Protein AF-A0A957YD66-F1 (afdb_monomer_lite)

Sequence (199 aa):
TGDDDGDGLTNLSDCLLGTLPGNADTDNDGALDGQEVAGVALADRSGDLVTWYSDPLNADSNNDGIPDGKEWNLDSNGDGLPDDTDGDGVPDLWDDDNDGDGVRDNLDLSPYASTKTVATFSDNSPFQLTMNDLAEFKLVKVEFQFRPTNPDHLWYTQNVLDWPDNDRQGQIQDADGATFYDVDNTLAMSPNDNGDVRL

Secondary structure (DSSP, 8-state):
---SS-SSS-HHHHHHHT--TT-SSSS-SSS-HHHHHH-EEEE-TTS-EEEE---TT-S-SS-SSS-HHHHHT--SSSSSS---SS-SSS-GGG-SSTTSSSS-GGG-SSTT---TTS---BTTB-------SPPTT-----------SSGGGGGTTTSEEPPPTT--SSSS--SS---HHHH-TTSS--GGGS-SEE-

pLDDT: mean 86.23, std 12.96, range [51.59, 98.38]

Structure (mmCIF, N/CA/C/O backbone):
data_AF-A0A957YD66-F1
#
_entry.id   AF-A0A957YD66-F1
#
loop_
_atom_site.group_PDB
_atom_site.id
_atom_site.type_symbol
_atom_site.label_atom_id
_atom_site.label_alt_id
_atom_site.label_comp_id
_atom_site.label_asym_id
_atom_site.label_entity_id
_atom_site.label_seq_id
_atom_site.pdbx_PDB_ins_code
_atom_site.Cartn_x
_atom_site.Cartn_y
_atom_site.Cartn_z
_atom_site.occupancy
_atom_site.B_iso_or_equiv
_atom_site.auth_seq_id
_atom_site.auth_comp_id
_atom_site.auth_asym_id
_atom_site.auth_atom_id
_atom_site.pdbx_PDB_model_num
ATOM 1 N N . THR A 1 1 ? 14.519 3.513 -28.883 1.00 65.38 1 THR A N 1
ATOM 2 C CA . THR A 1 1 ? 15.406 2.876 -27.890 1.00 65.38 1 THR A CA 1
ATOM 3 C C . THR A 1 1 ? 15.932 3.898 -26.893 1.00 65.38 1 THR A C 1
ATOM 5 O O . THR A 1 1 ? 16.956 3.624 -26.284 1.00 65.38 1 THR A O 1
ATOM 8 N N . GLY A 1 2 ? 15.315 5.084 -26.796 1.00 92.81 2 GLY A N 1
ATOM 9 C CA . GLY A 1 2 ? 15.584 6.007 -25.698 1.00 92.81 2 GLY A CA 1
ATOM 10 C C . GLY A 1 2 ? 14.790 5.586 -24.468 1.00 92.81 2 GLY A C 1
ATOM 11 O O . GLY A 1 2 ? 14.080 4.581 -24.535 1.00 92.81 2 GLY A O 1
ATOM 12 N N . ASP A 1 3 ? 14.974 6.364 -23.422 1.00 96.56 3 ASP A N 1
ATOM 13 C CA . ASP A 1 3 ? 14.257 6.393 -22.152 1.00 96.56 3 ASP A CA 1
ATOM 14 C C . ASP A 1 3 ? 13.991 7.898 -21.970 1.00 96.56 3 ASP A C 1
ATOM 16 O O . ASP A 1 3 ? 14.925 8.660 -21.689 1.00 96.56 3 ASP A O 1
ATOM 20 N N . ASP A 1 4 ? 12.833 8.366 -22.451 1.00 96.81 4 ASP A N 1
ATOM 21 C CA . ASP A 1 4 ? 12.581 9.800 -22.662 1.00 96.81 4 ASP A CA 1
ATOM 22 C C . ASP A 1 4 ? 12.203 10.519 -21.352 1.00 96.81 4 ASP A C 1
ATOM 24 O O . ASP A 1 4 ? 12.409 11.735 -21.260 1.00 96.81 4 ASP A O 1
ATOM 28 N N . ASP A 1 5 ? 11.701 9.799 -20.348 1.00 96.69 5 ASP A N 1
ATOM 29 C CA . ASP A 1 5 ? 11.314 10.302 -19.024 1.00 96.69 5 ASP A CA 1
ATOM 30 C C . ASP A 1 5 ? 12.251 9.868 -17.884 1.00 96.69 5 ASP A C 1
ATOM 32 O O . ASP A 1 5 ? 12.283 10.543 -16.851 1.00 96.69 5 ASP A O 1
ATOM 36 N N . GLY A 1 6 ? 13.124 8.884 -18.105 1.00 96.94 6 GLY A N 1
ATOM 37 C CA . GLY A 1 6 ? 14.224 8.540 -17.207 1.00 96.94 6 GLY A CA 1
ATOM 38 C C . GLY A 1 6 ? 13.825 7.633 -16.048 1.00 96.94 6 GLY A C 1
ATOM 39 O O . GLY A 1 6 ? 14.481 7.687 -15.003 1.00 96.94 6 GLY A O 1
ATOM 40 N N . ASP A 1 7 ? 12.763 6.850 -16.207 1.00 96.06 7 ASP A N 1
ATOM 41 C CA . ASP A 1 7 ? 12.207 5.958 -15.185 1.00 96.06 7 ASP A CA 1
ATOM 42 C C . ASP A 1 7 ? 12.893 4.572 -15.150 1.00 96.06 7 ASP A C 1
ATOM 44 O O . ASP A 1 7 ? 12.731 3.799 -14.205 1.00 96.06 7 ASP A O 1
ATOM 48 N N . GLY A 1 8 ? 13.732 4.282 -16.153 1.00 95.88 8 GLY A N 1
ATOM 49 C CA . GLY A 1 8 ? 14.464 3.026 -16.304 1.00 95.88 8 GLY A CA 1
ATOM 50 C C . GLY A 1 8 ? 13.859 2.049 -17.316 1.00 95.88 8 GLY A C 1
ATOM 51 O O . GLY A 1 8 ? 14.499 1.035 -17.634 1.00 95.88 8 GLY A O 1
ATOM 52 N N . LEU A 1 9 ? 12.685 2.346 -17.871 1.00 97.00 9 LEU A N 1
ATOM 53 C CA . LEU A 1 9 ? 12.129 1.668 -19.031 1.00 97.00 9 LEU A CA 1
ATOM 54 C C . LEU A 1 9 ? 12.638 2.317 -20.320 1.00 97.00 9 LEU A C 1
ATOM 56 O O . LEU A 1 9 ? 13.254 3.373 -20.358 1.00 97.00 9 LEU A O 1
ATOM 60 N N . THR A 1 10 ? 12.502 1.595 -21.430 1.00 97.81 10 THR A N 1
ATOM 61 C CA . THR A 1 10 ? 12.786 2.191 -22.740 1.00 97.81 10 THR A CA 1
ATOM 62 C C . THR A 1 10 ? 11.470 2.582 -23.374 1.00 97.81 10 THR A C 1
ATOM 64 O O . THR A 1 10 ? 10.529 1.809 -23.261 1.00 97.81 10 THR A O 1
ATOM 67 N N . ASN A 1 11 ? 11.452 3.595 -24.244 1.00 97.00 11 ASN A N 1
ATOM 68 C CA . ASN A 1 11 ? 10.233 4.007 -24.959 1.00 97.00 11 ASN A CA 1
ATOM 69 C C . ASN A 1 11 ? 9.532 2.850 -25.709 1.00 97.00 11 ASN A C 1
ATOM 71 O O . ASN A 1 11 ? 8.365 2.947 -26.086 1.00 97.00 11 ASN A O 1
ATOM 75 N N . LEU A 1 12 ? 10.274 1.782 -26.049 1.00 96.62 12 LEU A N 1
ATOM 76 C CA . LEU A 1 12 ? 9.702 0.565 -26.631 1.00 96.62 12 LEU A CA 1
ATOM 77 C C . LEU A 1 12 ? 9.049 -0.332 -25.569 1.00 96.62 12 LEU A C 1
ATOM 79 O O . LEU A 1 12 ? 8.007 -0.910 -25.862 1.00 96.62 12 LEU A O 1
ATOM 83 N N . SER A 1 13 ? 9.680 -0.475 -24.402 1.00 97.19 13 SER A N 1
ATOM 84 C CA . SER A 1 13 ? 9.112 -1.147 -23.232 1.00 97.19 13 SER A CA 1
ATOM 85 C C . SER A 1 13 ? 7.819 -0.462 -22.811 1.00 97.19 13 SER A C 1
ATOM 87 O O . SER A 1 13 ? 6.816 -1.158 -22.713 1.00 97.19 13 SER A O 1
ATOM 89 N N . ASP A 1 14 ? 7.802 0.870 -22.718 1.00 97.62 14 ASP A N 1
ATOM 90 C CA . ASP A 1 14 ? 6.600 1.598 -22.294 1.00 97.62 14 ASP A CA 1
ATOM 91 C C . ASP A 1 14 ? 5.441 1.360 -23.248 1.00 97.62 14 ASP A C 1
ATOM 93 O O . ASP A 1 14 ? 4.368 0.891 -22.883 1.00 97.62 14 ASP A O 1
ATOM 97 N N . CYS A 1 15 ? 5.708 1.528 -24.546 1.00 95.94 15 CYS A N 1
ATOM 98 C CA . CYS A 1 15 ? 4.719 1.257 -25.581 1.00 95.94 15 CYS A CA 1
ATOM 99 C C . CYS A 1 15 ? 4.228 -0.206 -25.581 1.00 95.94 15 CYS A C 1
ATOM 101 O O . CYS A 1 15 ? 3.125 -0.470 -26.066 1.00 95.94 15 CYS A O 1
ATOM 103 N N . LEU A 1 16 ? 5.046 -1.164 -25.127 1.00 97.12 16 LEU A N 1
ATOM 104 C CA . LEU A 1 16 ? 4.675 -2.579 -25.055 1.00 97.12 16 LEU A CA 1
ATOM 105 C C . LEU A 1 16 ? 3.842 -2.893 -23.808 1.00 97.12 16 LEU A C 1
ATOM 107 O O . LEU A 1 16 ? 2.935 -3.720 -23.898 1.00 97.12 16 LEU A O 1
ATOM 111 N N . LEU A 1 17 ? 4.160 -2.258 -22.681 1.00 96.25 17 LEU A N 1
ATOM 112 C CA . LEU A 1 17 ? 3.475 -2.425 -21.401 1.00 96.25 17 LEU A CA 1
ATOM 113 C C . LEU A 1 17 ? 2.186 -1.598 -21.325 1.00 96.25 17 LEU A C 1
ATOM 115 O O . LEU A 1 17 ? 1.269 -1.965 -20.603 1.00 96.25 17 LEU A O 1
ATOM 119 N N . GLY A 1 18 ? 2.068 -0.558 -22.151 1.00 96.94 18 GLY A N 1
ATOM 120 C CA . GLY A 1 18 ? 0.920 0.345 -22.176 1.00 96.94 18 GLY A CA 1
ATOM 121 C C . GLY A 1 18 ? 1.134 1.623 -21.368 1.00 96.94 18 GLY A C 1
ATOM 122 O O . GLY A 1 18 ? 0.262 2.492 -21.411 1.00 96.94 18 GLY A O 1
ATOM 123 N N . THR A 1 19 ? 2.287 1.751 -20.709 1.00 97.62 19 THR A N 1
ATOM 124 C CA . THR A 1 19 ? 2.743 2.977 -20.056 1.00 97.62 19 THR A CA 1
ATOM 125 C C . THR A 1 19 ? 3.152 4.029 -21.089 1.00 97.62 19 THR A C 1
ATOM 127 O O . THR A 1 19 ? 3.176 3.792 -22.310 1.00 97.62 19 THR A O 1
ATOM 130 N N . LEU A 1 20 ? 3.383 5.255 -20.632 1.00 97.56 20 LEU A N 1
ATOM 131 C CA . LEU A 1 20 ? 3.591 6.409 -21.495 1.00 97.56 20 LEU A CA 1
ATOM 132 C C . LEU A 1 20 ? 5.084 6.758 -21.571 1.00 97.56 20 LEU A C 1
ATOM 134 O O . LEU A 1 20 ? 5.587 7.308 -20.610 1.00 97.56 20 LEU A O 1
ATOM 138 N N . PRO A 1 21 ? 5.763 6.638 -22.736 1.00 97.25 21 PRO A N 1
ATOM 139 C CA . PRO A 1 21 ? 7.213 6.871 -22.850 1.00 97.25 21 PRO A CA 1
ATOM 140 C C . PRO A 1 21 ? 7.761 8.229 -22.390 1.00 97.25 21 PRO A C 1
ATOM 142 O O . PRO A 1 21 ? 8.953 8.461 -22.496 1.00 97.25 21 PRO A O 1
ATOM 145 N N . GLY A 1 22 ? 6.897 9.202 -22.109 1.00 97.38 22 GLY A N 1
ATOM 146 C CA . GLY A 1 22 ? 7.288 10.549 -21.693 1.00 97.38 22 GLY A CA 1
ATOM 147 C C . GLY A 1 22 ? 6.659 10.940 -20.361 1.00 97.38 22 GLY A C 1
ATOM 148 O O . GLY A 1 22 ? 6.508 12.138 -20.105 1.00 97.38 22 GLY A O 1
ATOM 149 N N . ASN A 1 23 ? 6.214 9.954 -19.590 1.00 98.12 23 ASN A N 1
ATOM 150 C CA . ASN A 1 23 ? 5.653 10.102 -18.268 1.00 98.12 23 ASN A CA 1
ATOM 151 C C . ASN A 1 23 ? 6.105 8.924 -17.399 1.00 98.12 23 ASN A C 1
ATOM 153 O O . ASN A 1 23 ? 5.549 7.845 -17.519 1.00 98.12 23 ASN A O 1
ATOM 157 N N . ALA A 1 24 ? 7.044 9.197 -16.495 1.00 98.12 24 ALA A N 1
ATOM 158 C CA . ALA A 1 24 ? 7.704 8.199 -15.657 1.00 98.12 24 ALA A CA 1
ATOM 159 C C . ALA A 1 24 ? 6.794 7.505 -14.622 1.00 98.12 24 ALA A C 1
ATOM 161 O O . ALA A 1 24 ? 7.262 6.607 -13.938 1.00 98.12 24 ALA A O 1
ATOM 162 N N . ASP A 1 25 ? 5.563 7.984 -14.445 1.00 98.19 25 ASP A N 1
ATOM 163 C CA . ASP A 1 25 ? 4.558 7.523 -13.476 1.00 98.19 25 ASP A CA 1
ATOM 164 C C . ASP A 1 25 ? 3.194 7.639 -14.177 1.00 98.19 25 ASP A C 1
ATOM 166 O O . ASP A 1 25 ? 2.587 8.720 -14.258 1.00 98.19 25 ASP A O 1
ATOM 170 N N . THR A 1 26 ? 2.785 6.573 -14.866 1.00 98.25 26 THR A N 1
ATOM 171 C CA . THR A 1 26 ? 1.678 6.614 -15.823 1.00 98.25 26 THR A CA 1
ATOM 172 C C . THR A 1 26 ? 0.325 6.791 -15.136 1.00 98.25 26 THR A C 1
ATOM 174 O O . THR A 1 26 ? -0.518 7.550 -15.645 1.00 98.25 26 THR A O 1
ATOM 177 N N . ASP A 1 27 ? 0.103 6.144 -13.998 1.00 97.94 27 ASP A N 1
ATOM 178 C CA . ASP A 1 27 ? -1.147 6.220 -13.241 1.00 97.94 27 ASP A CA 1
ATOM 179 C C . ASP A 1 27 ? -1.180 7.345 -12.186 1.00 97.94 27 ASP A C 1
ATOM 181 O O . ASP A 1 27 ? -2.274 7.773 -11.800 1.00 97.94 27 ASP A O 1
ATOM 185 N N . ASN A 1 28 ? -0.045 8.006 -11.940 1.00 97.69 28 ASN A N 1
ATOM 186 C CA . ASN A 1 28 ? 0.139 9.206 -11.113 1.00 97.69 28 ASN A CA 1
ATOM 187 C C . ASN A 1 28 ? -0.038 8.959 -9.613 1.00 97.69 28 ASN A C 1
ATOM 189 O O . ASN A 1 28 ? -0.637 9.794 -8.914 1.00 97.69 28 ASN A O 1
ATOM 193 N N . ASP A 1 29 ? 0.458 7.834 -9.123 1.00 97.25 29 ASP A N 1
ATOM 194 C CA . ASP A 1 29 ? 0.342 7.437 -7.725 1.00 97.25 29 ASP A CA 1
ATOM 195 C C . ASP A 1 29 ? 1.618 7.711 -6.897 1.00 97.25 29 ASP A C 1
ATOM 197 O O . ASP A 1 29 ? 1.572 7.773 -5.661 1.00 97.25 29 ASP A O 1
ATOM 201 N N . GLY A 1 30 ? 2.728 8.016 -7.580 1.00 95.56 30 GLY A N 1
ATOM 202 C CA . GLY A 1 30 ? 4.033 8.326 -7.007 1.00 95.56 30 GLY A CA 1
ATOM 203 C C . GLY A 1 30 ? 5.068 7.197 -7.070 1.00 95.56 30 GLY A C 1
ATOM 204 O O . GLY A 1 30 ? 6.209 7.443 -6.656 1.00 95.56 30 GLY A O 1
ATOM 205 N N . ALA A 1 31 ? 4.712 6.008 -7.557 1.00 96.06 31 ALA A N 1
ATOM 206 C CA . ALA A 1 31 ? 5.639 4.976 -8.001 1.00 96.06 31 ALA A CA 1
ATOM 207 C C . ALA A 1 31 ? 6.025 5.236 -9.467 1.00 96.06 31 ALA A C 1
ATOM 209 O O . ALA A 1 31 ? 5.267 5.814 -10.236 1.00 96.06 31 ALA A O 1
ATOM 210 N N . LEU A 1 32 ? 7.263 4.909 -9.848 1.00 97.31 32 LEU A N 1
ATOM 211 C CA . LEU A 1 32 ? 7.684 5.048 -11.245 1.00 97.31 32 LEU A CA 1
ATOM 212 C C . LEU A 1 32 ? 7.397 3.754 -12.003 1.00 97.31 32 LEU A C 1
ATOM 214 O O . LEU A 1 32 ? 7.754 2.692 -11.489 1.00 97.31 32 LEU A O 1
ATOM 218 N N . ASP A 1 33 ? 6.937 3.839 -13.254 1.00 98.38 33 ASP A N 1
ATOM 219 C CA . ASP A 1 33 ? 6.576 2.665 -14.061 1.00 98.38 33 ASP A CA 1
ATOM 220 C C . ASP A 1 33 ? 7.730 1.637 -14.085 1.00 98.38 33 ASP A C 1
ATOM 222 O O . ASP A 1 33 ? 7.556 0.427 -13.898 1.00 98.38 33 ASP A O 1
ATOM 226 N N . GLY A 1 34 ? 8.966 2.115 -14.258 1.00 97.44 34 GLY A N 1
ATOM 227 C CA . GLY A 1 34 ? 10.165 1.284 -14.209 1.00 97.44 34 GLY A CA 1
ATOM 228 C C . GLY A 1 34 ? 10.481 0.640 -12.857 1.00 97.44 34 GLY A C 1
ATOM 229 O O . GLY A 1 34 ? 11.056 -0.452 -12.845 1.00 97.44 34 GLY A O 1
ATOM 230 N N . GLN A 1 35 ? 10.115 1.254 -11.728 1.00 96.00 35 GLN A N 1
ATOM 231 C CA . GLN A 1 35 ? 10.273 0.652 -10.396 1.00 96.00 35 GLN A CA 1
ATOM 232 C C . GLN A 1 35 ? 9.311 -0.517 -10.206 1.00 96.00 35 GLN A C 1
ATOM 234 O O . GLN A 1 35 ? 9.724 -1.599 -9.788 1.00 96.00 35 GLN A O 1
ATOM 239 N N . GLU A 1 36 ? 8.060 -0.314 -10.585 1.00 97.44 36 GLU A N 1
ATOM 240 C CA . GLU A 1 36 ? 6.985 -1.293 -10.464 1.00 97.44 36 GLU A CA 1
ATOM 241 C C . GLU A 1 36 ? 7.252 -2.528 -11.326 1.00 97.44 36 GLU A C 1
ATOM 243 O O . GLU A 1 36 ? 7.217 -3.670 -10.858 1.00 97.44 36 GLU A O 1
ATOM 248 N N . VAL A 1 37 ? 7.662 -2.296 -12.578 1.00 97.62 37 VAL A N 1
ATOM 249 C CA . VAL A 1 37 ? 8.028 -3.352 -13.531 1.00 97.62 37 VAL A CA 1
ATOM 250 C C . VAL A 1 37 ? 9.303 -4.084 -13.115 1.00 97.62 37 VAL A C 1
ATOM 252 O O . VAL A 1 37 ? 9.435 -5.289 -13.363 1.00 97.62 37 VAL A O 1
ATOM 255 N N . ALA A 1 38 ? 10.273 -3.385 -12.517 1.00 96.25 38 ALA A N 1
ATOM 256 C CA . ALA A 1 38 ? 11.481 -4.022 -11.998 1.00 96.25 38 ALA A CA 1
ATOM 257 C C . ALA A 1 38 ? 11.164 -4.940 -10.809 1.00 96.25 38 ALA A C 1
ATOM 259 O O . ALA A 1 38 ? 11.757 -6.022 -10.705 1.00 96.25 38 ALA A O 1
ATOM 260 N N . GLY A 1 39 ? 10.221 -4.521 -9.964 1.00 95.38 39 GLY A N 1
ATOM 261 C CA . GLY A 1 39 ? 9.830 -5.213 -8.749 1.00 95.38 39 GLY A CA 1
ATOM 262 C C . GLY A 1 39 ? 10.932 -5.251 -7.689 1.00 95.38 39 GLY A C 1
ATOM 263 O O . GLY A 1 39 ? 12.057 -4.774 -7.877 1.00 95.38 39 GLY A O 1
ATOM 264 N N . VAL A 1 40 ? 10.620 -5.872 -6.554 1.00 95.00 40 VAL A N 1
ATOM 265 C CA . VAL A 1 40 ? 11.534 -6.010 -5.413 1.00 95.00 40 VAL A CA 1
ATOM 266 C C . VAL A 1 40 ? 11.646 -7.466 -4.978 1.00 95.00 40 VAL A C 1
ATOM 268 O O . VAL A 1 40 ? 10.660 -8.192 -4.909 1.00 95.00 40 VAL A O 1
ATOM 271 N N . ALA A 1 41 ? 12.867 -7.932 -4.710 1.00 95.81 41 ALA A N 1
ATOM 272 C CA . ALA A 1 41 ? 13.102 -9.293 -4.237 1.00 95.81 41 ALA A CA 1
ATOM 273 C C . ALA A 1 41 ? 13.142 -9.326 -2.701 1.00 95.81 41 ALA A C 1
ATOM 275 O O . ALA A 1 41 ? 14.142 -8.914 -2.111 1.00 95.81 41 ALA A O 1
ATOM 276 N N . LEU A 1 42 ? 12.082 -9.846 -2.077 1.00 94.75 42 LEU A N 1
ATOM 277 C CA . LEU A 1 42 ? 11.906 -9.941 -0.622 1.00 94.75 42 LEU A CA 1
ATOM 278 C C . LEU A 1 42 ? 11.548 -11.376 -0.216 1.00 94.75 42 LEU A C 1
ATOM 280 O O . LEU A 1 42 ? 11.089 -12.173 -1.035 1.00 94.75 42 LEU A O 1
ATOM 284 N N . ALA A 1 43 ? 11.838 -11.736 1.033 1.00 94.12 43 ALA A N 1
ATOM 285 C CA . ALA A 1 43 ? 11.474 -13.049 1.552 1.00 94.12 43 ALA A CA 1
ATOM 286 C C . ALA A 1 43 ? 9.963 -13.099 1.807 1.00 94.12 43 ALA A C 1
ATOM 288 O O . ALA A 1 43 ? 9.427 -12.169 2.393 1.00 94.12 43 ALA A O 1
ATOM 289 N N . ASP A 1 44 ? 9.306 -14.177 1.390 1.00 94.25 44 ASP A N 1
ATOM 290 C CA . ASP A 1 44 ? 7.907 -14.426 1.728 1.00 94.25 44 ASP A CA 1
ATOM 291 C C . ASP A 1 44 ? 7.761 -14.969 3.165 1.00 94.25 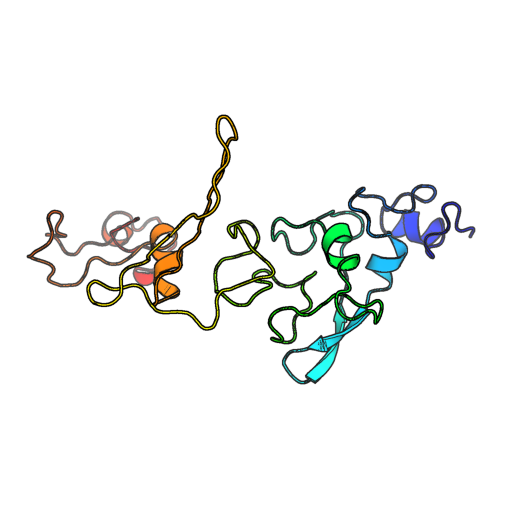44 ASP A C 1
ATOM 293 O O . ASP A 1 44 ? 8.742 -15.239 3.868 1.00 94.25 44 ASP A O 1
ATOM 297 N N . ARG A 1 45 ? 6.520 -15.255 3.575 1.00 93.19 45 ARG A N 1
ATOM 298 C CA . ARG A 1 45 ? 6.195 -15.923 4.850 1.00 93.19 45 ARG A CA 1
ATOM 299 C C . ARG A 1 45 ? 6.946 -17.246 5.087 1.00 93.19 45 ARG A C 1
ATOM 301 O O . ARG A 1 45 ? 7.153 -17.658 6.231 1.00 93.19 45 ARG A O 1
ATOM 308 N N . SER A 1 46 ? 7.333 -17.953 4.025 1.00 94.81 46 SER A N 1
ATOM 309 C CA . SER A 1 46 ? 8.091 -19.211 4.099 1.00 94.81 46 SER A CA 1
ATOM 310 C C . SER A 1 46 ? 9.600 -18.981 4.256 1.00 94.81 46 SER A C 1
ATOM 312 O O . SER A 1 46 ? 10.335 -19.923 4.575 1.00 94.81 46 SER A O 1
ATOM 314 N N . GLY A 1 47 ? 10.062 -17.743 4.068 1.00 93.12 47 GLY A N 1
ATOM 315 C CA . GLY A 1 47 ? 11.464 -17.349 4.001 1.00 93.12 47 GLY A CA 1
ATOM 316 C C . GLY A 1 47 ? 12.093 -17.546 2.618 1.00 93.12 47 GLY A C 1
ATOM 317 O O . GLY A 1 47 ? 13.316 -17.427 2.489 1.00 93.12 47 GLY A O 1
ATOM 318 N N . ASP A 1 48 ? 11.294 -17.875 1.603 1.00 95.12 48 ASP A N 1
ATOM 319 C CA . ASP A 1 48 ? 11.747 -18.034 0.227 1.00 95.12 48 ASP A CA 1
ATOM 320 C C . ASP A 1 48 ? 11.812 -16.663 -0.455 1.00 95.12 48 ASP A C 1
ATOM 322 O O . ASP A 1 48 ? 10.942 -15.817 -0.281 1.00 95.12 48 ASP A O 1
ATOM 326 N N . LEU A 1 49 ? 12.861 -16.424 -1.246 1.00 95.88 49 LEU A N 1
ATOM 327 C CA . LEU A 1 49 ? 13.000 -15.164 -1.974 1.00 95.88 49 LEU A CA 1
ATOM 328 C C . LEU A 1 49 ? 12.019 -15.133 -3.154 1.00 95.88 49 LEU A C 1
ATOM 330 O O . LEU A 1 49 ? 12.150 -15.931 -4.088 1.00 95.88 49 LEU A O 1
ATOM 334 N N . VAL A 1 50 ? 11.090 -14.182 -3.124 1.00 95.62 50 VAL A N 1
ATOM 335 C CA . VAL A 1 50 ? 10.083 -13.932 -4.160 1.00 95.62 50 VAL A CA 1
ATOM 336 C C . VAL A 1 50 ? 10.272 -12.516 -4.697 1.00 95.62 50 VAL A C 1
ATOM 338 O O . VAL A 1 50 ? 10.733 -11.626 -3.986 1.00 95.62 50 VAL A O 1
ATOM 341 N N . THR A 1 51 ? 9.986 -12.312 -5.983 1.00 96.50 51 THR A N 1
ATOM 342 C CA . THR A 1 51 ? 9.943 -10.968 -6.566 1.00 96.50 51 THR A CA 1
ATOM 343 C C . THR A 1 51 ? 8.505 -10.481 -6.595 1.00 96.50 51 THR A C 1
ATOM 345 O O . THR A 1 51 ? 7.650 -11.141 -7.187 1.00 96.50 51 THR A O 1
ATOM 348 N N . TRP A 1 52 ? 8.279 -9.345 -5.952 1.00 96.19 52 TRP A N 1
ATOM 349 C CA . TRP A 1 52 ? 7.004 -8.654 -5.851 1.00 96.19 52 TRP A CA 1
ATOM 350 C C . TRP A 1 52 ? 6.945 -7.542 -6.896 1.00 96.19 52 TRP A C 1
ATOM 352 O O . TRP A 1 52 ? 7.950 -6.870 -7.129 1.00 96.19 52 TRP A O 1
ATOM 362 N N . TYR A 1 53 ? 5.795 -7.397 -7.549 1.00 96.56 53 TYR A N 1
ATOM 363 C CA . TYR A 1 53 ? 5.564 -6.458 -8.647 1.00 96.56 53 TYR A CA 1
ATOM 364 C C . TYR A 1 53 ? 4.236 -5.740 -8.415 1.00 96.56 53 TYR A C 1
ATOM 366 O O . TYR A 1 53 ? 3.267 -6.400 -8.035 1.00 96.56 53 TYR A O 1
ATOM 374 N N . SER A 1 54 ? 4.180 -4.443 -8.695 1.00 97.00 54 SER A N 1
ATOM 375 C CA . SER A 1 54 ? 2.933 -3.685 -8.851 1.00 97.00 54 SER A CA 1
ATOM 376 C C . SER A 1 54 ? 2.621 -3.467 -10.339 1.00 97.00 54 SER A C 1
ATOM 378 O O . SER A 1 54 ? 3.415 -3.839 -11.216 1.00 97.00 54 SER A O 1
ATOM 380 N N . ASP A 1 55 ? 1.418 -2.986 -10.638 1.00 97.75 55 ASP A N 1
ATOM 381 C CA . ASP A 1 55 ? 0.945 -2.711 -11.992 1.00 97.75 55 ASP A CA 1
ATOM 382 C C . ASP A 1 55 ? 1.072 -1.211 -12.302 1.00 97.75 55 ASP A C 1
ATOM 384 O O . ASP A 1 55 ? 0.257 -0.447 -11.801 1.00 97.75 55 ASP A O 1
ATOM 388 N N . PRO A 1 56 ? 1.964 -0.795 -13.226 1.00 98.06 56 PRO A N 1
ATOM 389 C CA . PRO A 1 56 ? 2.218 0.622 -13.530 1.00 98.06 56 PRO A CA 1
ATOM 390 C C . PRO A 1 56 ? 1.063 1.354 -14.237 1.00 98.06 56 PRO A C 1
ATOM 392 O O . PRO A 1 56 ? 1.196 2.466 -14.752 1.00 98.06 56 PRO A O 1
ATOM 395 N N . LEU A 1 57 ? -0.072 0.678 -14.407 1.00 98.19 57 LEU A N 1
ATOM 396 C CA . LEU A 1 57 ? -1.308 1.242 -14.937 1.00 98.19 57 LEU A CA 1
ATOM 397 C C . LEU A 1 57 ? -2.424 1.275 -13.887 1.00 98.19 57 LEU A C 1
ATOM 399 O O . LEU A 1 57 ? -3.566 1.614 -14.235 1.00 98.19 57 LEU A O 1
ATOM 403 N N . ASN A 1 58 ? -2.128 0.893 -12.647 1.00 98.31 58 ASN A N 1
ATOM 404 C CA . ASN A 1 58 ? -3.070 0.815 -11.554 1.00 98.31 58 ASN A CA 1
ATOM 405 C C . ASN A 1 58 ? -2.467 1.346 -10.248 1.00 98.31 58 ASN A C 1
ATOM 407 O O . ASN A 1 58 ? -1.821 0.607 -9.522 1.00 98.31 58 ASN A O 1
ATOM 411 N N . ALA A 1 59 ? -2.883 2.561 -9.894 1.00 98.00 59 ALA A N 1
ATOM 412 C CA . ALA A 1 59 ? -2.416 3.330 -8.743 1.00 98.00 59 ALA A CA 1
ATOM 413 C C . ALA A 1 59 ? -2.594 2.682 -7.351 1.00 98.00 59 ALA A C 1
ATOM 415 O O . ALA A 1 59 ? -2.345 3.350 -6.359 1.00 98.00 59 ALA A O 1
ATOM 416 N N . ASP A 1 60 ? -3.176 1.488 -7.261 1.00 97.62 60 ASP A N 1
ATOM 417 C CA . ASP A 1 60 ? -3.482 0.730 -6.038 1.00 97.62 60 ASP A CA 1
ATOM 418 C C . ASP A 1 60 ? -3.617 -0.748 -6.456 1.00 97.62 60 ASP A C 1
ATOM 420 O O . ASP A 1 60 ? -4.693 -1.236 -6.843 1.00 97.62 60 ASP A O 1
ATOM 424 N N . SER A 1 61 ? -2.481 -1.439 -6.534 1.00 96.81 61 SER A N 1
ATOM 425 C CA . SER A 1 61 ? -2.346 -2.769 -7.129 1.00 96.81 61 SER A CA 1
ATOM 426 C C . SER A 1 61 ? -3.032 -3.868 -6.320 1.00 96.81 61 SER A C 1
ATOM 428 O O . SER A 1 61 ? -3.661 -4.758 -6.912 1.00 96.81 61 SER A O 1
ATOM 430 N N . ASN A 1 62 ? -2.950 -3.816 -4.989 1.00 94.75 62 ASN A N 1
ATOM 431 C CA . ASN A 1 62 ? -3.638 -4.740 -4.076 1.00 94.75 62 ASN A CA 1
ATOM 432 C C . ASN A 1 62 ? -5.120 -4.357 -3.859 1.00 94.75 62 ASN A C 1
ATOM 434 O O . ASN A 1 62 ? -5.931 -5.232 -3.557 1.00 94.75 62 ASN A O 1
ATOM 438 N N . ASN A 1 63 ? -5.539 -3.135 -4.214 1.00 95.56 63 ASN A N 1
ATOM 439 C CA . ASN A 1 63 ? -6.892 -2.589 -4.016 1.00 95.56 63 ASN A CA 1
ATOM 440 C C . ASN A 1 63 ? -7.275 -2.476 -2.534 1.00 95.56 63 ASN A C 1
ATOM 442 O O . ASN A 1 63 ? -8.454 -2.629 -2.161 1.00 95.56 63 ASN A O 1
ATOM 446 N N . ASP A 1 64 ? -6.287 -2.214 -1.690 1.00 94.62 64 ASP A N 1
ATOM 447 C CA . ASP A 1 64 ? -6.462 -2.087 -0.253 1.00 94.62 64 ASP A CA 1
ATOM 448 C C . ASP A 1 64 ? -6.849 -0.655 0.158 1.00 94.62 64 ASP A C 1
ATOM 450 O O . ASP A 1 64 ? -7.202 -0.421 1.309 1.00 94.62 64 ASP A O 1
ATOM 454 N N . GLY A 1 65 ? -6.904 0.290 -0.792 1.00 95.06 65 GLY A N 1
ATOM 455 C CA . GLY A 1 65 ? -7.276 1.685 -0.576 1.00 95.06 65 GLY A CA 1
ATOM 456 C C . GLY A 1 65 ? -6.100 2.625 -0.312 1.00 95.06 65 GLY A C 1
ATOM 457 O O . GLY A 1 65 ? -6.337 3.825 -0.083 1.00 95.06 65 GLY A O 1
ATOM 458 N N . ILE A 1 66 ? -4.868 2.125 -0.350 1.00 96.62 66 ILE A N 1
ATOM 459 C CA . ILE A 1 66 ? -3.642 2.896 -0.245 1.00 96.62 66 ILE A CA 1
ATOM 460 C C . ILE A 1 66 ? -2.902 2.850 -1.591 1.00 96.62 66 ILE A C 1
ATOM 462 O O . ILE A 1 66 ? -2.683 1.787 -2.138 1.00 96.62 66 ILE A O 1
ATOM 466 N N . PRO A 1 67 ? -2.519 4.008 -2.168 1.00 97.19 67 PRO A N 1
ATOM 467 C CA . PRO A 1 67 ? -1.834 3.987 -3.457 1.00 97.19 67 PRO A CA 1
ATOM 468 C C . PRO A 1 67 ? -0.425 3.388 -3.397 1.00 97.19 67 PRO A C 1
ATOM 470 O O . PRO A 1 67 ? 0.299 3.703 -2.445 1.00 97.19 67 PRO A O 1
ATOM 473 N N . ASP A 1 68 ? 0.011 2.677 -4.441 1.00 97.12 68 ASP A N 1
ATOM 474 C CA . ASP A 1 68 ? 1.289 1.946 -4.450 1.00 97.12 68 ASP A CA 1
ATOM 475 C C . ASP A 1 68 ? 2.464 2.888 -4.173 1.00 97.12 68 ASP A C 1
ATOM 477 O O . ASP A 1 68 ? 3.306 2.653 -3.301 1.00 97.12 68 ASP A O 1
ATOM 481 N N . GLY A 1 69 ? 2.476 4.044 -4.836 1.00 96.12 69 GLY A N 1
ATOM 482 C CA . GLY A 1 69 ? 3.471 5.087 -4.614 1.00 96.12 69 GLY A CA 1
ATOM 483 C C . GLY A 1 69 ? 3.522 5.616 -3.177 1.00 96.12 69 GLY A C 1
ATOM 484 O O . GLY A 1 69 ? 4.582 6.050 -2.714 1.00 96.12 69 GLY A O 1
ATOM 485 N N . LYS A 1 70 ? 2.420 5.581 -2.416 1.00 96.00 70 LYS A N 1
ATOM 486 C CA . LYS A 1 70 ? 2.440 5.954 -0.992 1.00 96.00 70 LYS A CA 1
ATOM 487 C C . LYS A 1 70 ? 3.169 4.899 -0.170 1.00 96.00 70 LYS A C 1
ATOM 489 O O . LYS A 1 70 ? 3.963 5.285 0.685 1.00 96.00 70 LYS A O 1
ATOM 494 N N . GLU A 1 71 ? 2.915 3.627 -0.427 1.00 96.12 71 GLU A N 1
ATOM 495 C CA . GLU A 1 71 ? 3.476 2.511 0.341 1.00 96.12 71 GLU A CA 1
ATOM 496 C C . GLU A 1 71 ? 4.929 2.253 -0.023 1.00 96.12 71 GLU A C 1
ATOM 498 O O . GLU A 1 71 ? 5.769 2.094 0.855 1.00 96.12 71 GLU A O 1
ATOM 503 N N . TRP A 1 72 ? 5.269 2.382 -1.305 1.00 93.88 72 TRP A N 1
ATOM 504 C CA . TRP A 1 72 ? 6.646 2.319 -1.783 1.00 93.88 72 TRP A CA 1
ATOM 505 C C . TRP A 1 72 ? 7.556 3.338 -1.084 1.00 93.88 72 TRP A C 1
ATOM 507 O O . TRP A 1 72 ? 8.726 3.076 -0.808 1.00 93.88 72 TRP A O 1
ATOM 517 N N . ASN A 1 73 ? 7.033 4.539 -0.827 1.00 91.06 73 ASN A N 1
ATOM 518 C CA . ASN A 1 73 ? 7.783 5.630 -0.209 1.00 91.06 73 ASN A CA 1
ATOM 519 C C . ASN A 1 73 ? 7.794 5.570 1.332 1.00 91.06 73 ASN A C 1
ATOM 521 O O . ASN A 1 73 ? 8.433 6.424 1.964 1.00 91.06 73 ASN A O 1
ATOM 525 N N . LEU A 1 74 ? 7.099 4.604 1.944 1.00 92.25 74 LEU A N 1
ATOM 526 C CA . LEU A 1 74 ? 7.248 4.289 3.361 1.00 92.25 74 LEU A CA 1
ATOM 527 C C . LEU A 1 74 ? 8.486 3.410 3.542 1.00 92.25 74 LEU A C 1
ATOM 529 O O . LEU A 1 74 ? 8.558 2.285 3.070 1.00 92.25 74 LEU A O 1
ATOM 533 N N . ASP A 1 75 ? 9.480 3.979 4.215 1.00 91.69 75 ASP A N 1
ATOM 534 C CA . ASP A 1 75 ? 10.748 3.320 4.521 1.00 91.69 75 ASP A CA 1
ATOM 535 C C . ASP A 1 75 ? 11.170 3.733 5.935 1.00 91.69 75 ASP A C 1
ATOM 537 O O . ASP A 1 75 ? 12.021 4.605 6.164 1.00 91.69 75 ASP A O 1
ATOM 541 N N . SER A 1 76 ? 10.479 3.175 6.924 1.00 92.56 76 SER A N 1
ATOM 542 C CA . SER A 1 76 ? 10.686 3.480 8.340 1.00 92.56 76 SER A CA 1
ATOM 543 C C . SER A 1 76 ? 12.066 3.032 8.817 1.00 92.56 76 SER A C 1
ATOM 545 O O . SER A 1 76 ? 12.602 3.573 9.794 1.00 92.56 76 SER A O 1
ATOM 547 N N . ASN A 1 77 ? 12.637 2.033 8.144 1.00 91.88 77 ASN A N 1
ATOM 548 C CA . ASN A 1 77 ? 13.883 1.389 8.524 1.00 91.88 77 ASN A CA 1
ATOM 549 C C . ASN A 1 77 ? 15.117 1.945 7.760 1.00 91.88 77 ASN A C 1
ATOM 551 O O . ASN A 1 77 ? 16.245 1.849 8.263 1.00 91.88 77 ASN A O 1
ATOM 555 N N . GLY A 1 78 ? 14.904 2.635 6.637 1.00 93.44 78 GLY A N 1
ATOM 556 C CA . GLY A 1 78 ? 15.911 3.319 5.828 1.00 93.44 78 GLY A CA 1
ATOM 557 C C . GLY A 1 78 ? 16.681 2.420 4.854 1.00 93.44 78 GLY A C 1
ATOM 558 O O . GLY A 1 78 ? 17.819 2.773 4.508 1.00 93.44 78 GLY A O 1
ATOM 559 N N . ASP A 1 79 ? 16.153 1.253 4.480 1.00 92.19 79 ASP A N 1
ATOM 560 C CA . ASP A 1 79 ? 16.811 0.300 3.577 1.00 92.19 79 ASP A CA 1
ATOM 561 C C . ASP A 1 79 ? 16.426 0.468 2.098 1.00 92.19 79 ASP A C 1
ATOM 563 O O . ASP A 1 79 ? 17.083 -0.119 1.228 1.00 92.19 79 ASP A O 1
ATOM 567 N N . GLY A 1 80 ? 15.466 1.349 1.806 1.00 89.94 80 GLY A N 1
ATOM 568 C CA . GLY A 1 80 ? 14.973 1.632 0.462 1.00 89.94 80 GLY A CA 1
ATOM 569 C C . GLY A 1 80 ? 14.098 0.524 -0.125 1.00 89.94 80 GLY A C 1
ATOM 570 O O . GLY A 1 80 ? 13.987 0.449 -1.352 1.00 89.94 80 GLY A O 1
ATOM 571 N N . LEU A 1 81 ? 13.538 -0.346 0.716 1.00 91.38 81 LEU A N 1
ATOM 572 C CA . LEU A 1 81 ? 12.578 -1.385 0.353 1.00 91.38 81 LEU A CA 1
ATOM 573 C C . LEU A 1 81 ? 11.231 -1.073 1.032 1.00 91.38 81 LEU A C 1
ATOM 575 O O . LEU A 1 81 ? 11.234 -0.419 2.074 1.00 91.38 81 LEU A O 1
ATOM 579 N N . PRO A 1 82 ? 10.094 -1.523 0.467 1.00 94.06 82 PRO A N 1
ATOM 580 C CA . PRO A 1 82 ? 8.809 -1.429 1.155 1.00 94.06 82 PRO A CA 1
ATOM 581 C C . PRO A 1 82 ? 8.877 -2.100 2.533 1.00 94.06 82 PRO A C 1
ATOM 583 O O . PRO A 1 82 ? 9.448 -3.190 2.660 1.00 94.06 82 PRO A O 1
ATOM 586 N N . ASP A 1 83 ? 8.320 -1.436 3.545 1.00 95.50 83 ASP A N 1
ATOM 587 C CA . ASP A 1 83 ? 8.213 -1.983 4.899 1.00 95.50 83 ASP A CA 1
ATOM 588 C C . ASP A 1 83 ? 7.288 -3.230 4.922 1.00 95.50 83 ASP A C 1
ATOM 590 O O . ASP A 1 83 ? 6.486 -3.447 4.019 1.00 95.50 83 ASP A O 1
ATOM 594 N N . ASP A 1 84 ? 7.453 -4.072 5.945 1.00 95.88 84 ASP A N 1
ATOM 595 C CA . ASP A 1 84 ? 6.560 -5.186 6.321 1.00 95.88 84 ASP A CA 1
ATOM 596 C C . ASP A 1 84 ? 6.197 -4.936 7.794 1.00 95.88 84 ASP A C 1
ATOM 598 O O . ASP A 1 84 ? 6.977 -5.234 8.714 1.00 95.88 84 ASP A O 1
ATOM 602 N N . THR A 1 85 ? 5.098 -4.210 8.002 1.00 95.38 85 THR A N 1
ATOM 603 C CA . THR A 1 85 ? 4.755 -3.553 9.267 1.00 95.38 85 THR A CA 1
ATOM 604 C C . THR A 1 85 ? 4.360 -4.560 10.348 1.00 95.38 85 THR A C 1
ATOM 606 O O . THR A 1 85 ? 4.723 -4.386 11.527 1.00 95.38 85 THR A O 1
ATOM 609 N N . ASP A 1 86 ? 3.661 -5.637 9.994 1.00 94.62 86 ASP A N 1
ATOM 610 C CA . ASP A 1 86 ? 3.251 -6.675 10.936 1.00 94.62 86 ASP A CA 1
ATOM 611 C C . ASP A 1 86 ? 4.220 -7.874 11.013 1.00 94.62 86 ASP A C 1
ATOM 613 O O . ASP A 1 86 ? 4.228 -8.589 12.032 1.00 94.62 86 ASP A O 1
ATOM 617 N N . GLY A 1 87 ? 5.120 -8.007 10.033 1.00 94.50 87 GLY A N 1
ATOM 618 C CA . GLY A 1 87 ? 6.165 -9.018 9.959 1.00 94.50 87 GLY A CA 1
ATOM 619 C C . GLY A 1 87 ? 5.663 -10.384 9.494 1.00 94.50 87 GLY A C 1
ATOM 620 O O . GLY A 1 87 ? 6.247 -11.403 9.900 1.00 94.50 87 GLY A O 1
ATOM 621 N N . ASP A 1 88 ? 4.562 -10.446 8.744 1.00 94.88 88 ASP A N 1
ATOM 622 C CA . ASP A 1 88 ? 3.960 -11.698 8.292 1.00 94.88 88 ASP A CA 1
ATOM 623 C C . ASP A 1 88 ? 4.592 -12.284 7.012 1.00 94.88 88 ASP A C 1
ATOM 625 O O . ASP A 1 88 ? 4.305 -13.444 6.659 1.00 94.88 88 ASP A O 1
ATOM 629 N N . GLY A 1 89 ? 5.502 -11.527 6.386 1.00 94.81 89 GLY A N 1
ATOM 630 C CA . GLY A 1 89 ? 6.214 -11.872 5.160 1.00 94.81 89 GLY A CA 1
ATOM 631 C C . GLY A 1 89 ? 5.536 -11.410 3.868 1.00 94.81 89 GLY A C 1
ATOM 632 O O . GLY A 1 89 ? 5.949 -11.866 2.795 1.00 94.81 89 GLY A O 1
ATOM 633 N N . VAL A 1 90 ? 4.510 -10.564 3.949 1.00 96.31 90 VAL A N 1
ATOM 634 C CA . VAL A 1 90 ? 3.949 -9.791 2.840 1.00 96.31 90 VAL A CA 1
ATOM 635 C C . VAL A 1 90 ? 4.315 -8.318 3.077 1.00 96.31 90 VAL A C 1
ATOM 637 O O . VAL A 1 90 ? 3.959 -7.771 4.108 1.00 96.31 90 VAL A O 1
ATOM 640 N N . PRO A 1 91 ? 5.088 -7.669 2.188 1.00 96.31 91 PRO A N 1
ATOM 641 C CA . PRO A 1 91 ? 5.389 -6.246 2.348 1.00 96.31 91 PRO A CA 1
ATOM 642 C C . PRO A 1 91 ? 4.122 -5.405 2.198 1.00 96.31 91 PRO A C 1
ATOM 644 O O . PRO A 1 91 ? 3.275 -5.775 1.387 1.00 96.31 91 PRO A O 1
ATOM 647 N N . ASP A 1 92 ? 4.064 -4.257 2.875 1.00 96.69 92 ASP A N 1
ATOM 648 C CA . ASP A 1 92 ? 2.850 -3.447 3.038 1.00 96.69 92 ASP A CA 1
ATOM 649 C C . ASP A 1 92 ? 2.153 -3.149 1.697 1.00 96.69 92 ASP A C 1
ATOM 651 O O . ASP A 1 92 ? 0.962 -3.359 1.533 1.00 96.69 92 ASP A O 1
ATOM 655 N N . LEU A 1 93 ? 2.945 -2.818 0.671 1.00 96.50 93 LEU A N 1
ATOM 656 C CA . LEU A 1 93 ? 2.495 -2.574 -0.708 1.00 96.50 93 LEU A CA 1
ATOM 657 C C . LEU A 1 93 ? 1.683 -3.726 -1.359 1.00 96.50 93 LEU A C 1
ATOM 659 O O . LEU A 1 93 ? 1.069 -3.568 -2.414 1.00 96.50 93 LEU A O 1
ATOM 663 N N . TRP A 1 94 ? 1.741 -4.933 -0.800 1.00 96.44 94 TRP A N 1
ATOM 664 C CA . TRP A 1 94 ? 1.015 -6.110 -1.279 1.00 96.44 94 TRP A CA 1
ATOM 665 C C . TRP A 1 94 ? 0.203 -6.803 -0.183 1.00 96.44 94 TRP A C 1
ATOM 667 O O . TRP A 1 94 ? -0.304 -7.906 -0.426 1.00 96.44 94 TRP A O 1
ATOM 677 N N . ASP A 1 95 ? 0.097 -6.197 0.997 1.00 96.94 95 ASP A N 1
ATOM 678 C CA . ASP A 1 95 ? -0.711 -6.681 2.110 1.00 96.94 95 ASP A CA 1
ATOM 679 C C . ASP A 1 95 ? -2.055 -5.935 2.136 1.00 96.94 95 ASP A C 1
ATOM 681 O O . ASP A 1 95 ? -2.140 -4.793 1.721 1.00 96.94 95 ASP A O 1
ATOM 685 N N . ASP A 1 96 ? -3.132 -6.598 2.558 1.00 95.75 96 ASP A N 1
ATOM 686 C CA . ASP A 1 96 ? -4.456 -5.974 2.712 1.00 95.75 96 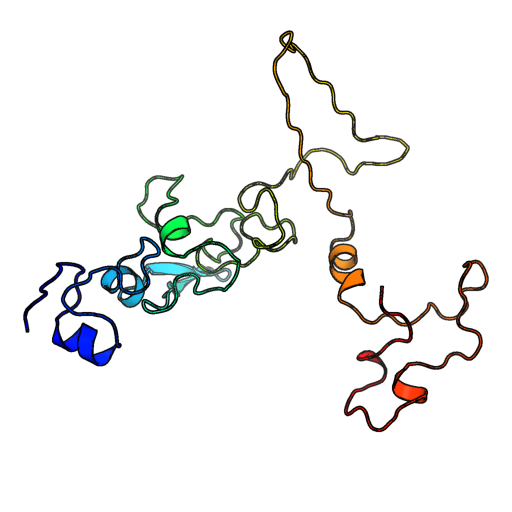ASP A CA 1
ATOM 687 C C . ASP A 1 96 ? -4.732 -5.569 4.185 1.00 95.75 96 ASP A C 1
ATOM 689 O O . ASP A 1 96 ? -5.837 -5.092 4.483 1.00 95.75 96 ASP A O 1
ATOM 693 N N . ASP A 1 97 ? -3.817 -5.889 5.114 1.00 94.56 97 ASP A N 1
ATOM 694 C CA . ASP A 1 97 ? -3.919 -5.701 6.575 1.00 94.56 97 ASP A CA 1
ATOM 695 C C . ASP A 1 97 ? -2.535 -5.404 7.192 1.00 94.56 97 ASP A C 1
ATOM 697 O O . ASP A 1 97 ? -1.980 -6.214 7.939 1.00 94.56 97 ASP A O 1
ATOM 701 N N . ASN A 1 98 ? -1.998 -4.220 6.894 1.00 96.00 98 ASN A N 1
ATOM 702 C CA . ASN A 1 98 ? -0.603 -3.831 7.142 1.00 96.00 98 ASN A CA 1
ATOM 703 C C . ASN A 1 98 ? -0.127 -3.991 8.599 1.00 96.00 98 ASN A C 1
ATOM 705 O O . ASN A 1 98 ? 1.061 -4.179 8.863 1.00 96.00 98 ASN A O 1
ATOM 709 N N . ASP A 1 99 ? -1.012 -3.898 9.596 1.00 94.00 99 ASP A N 1
ATOM 710 C CA . ASP A 1 99 ? -0.639 -4.038 11.010 1.00 94.00 99 ASP A CA 1
ATOM 711 C C . ASP A 1 99 ? -1.049 -5.369 11.669 1.00 94.00 99 ASP A C 1
ATOM 713 O O . ASP A 1 99 ? -0.725 -5.611 12.859 1.00 94.00 99 ASP A O 1
ATOM 717 N N . GLY A 1 100 ? -1.689 -6.243 10.887 1.00 92.31 100 GLY A N 1
ATOM 718 C CA . GLY A 1 100 ? -2.120 -7.583 11.261 1.00 92.31 100 GLY A CA 1
ATOM 719 C C . GLY A 1 100 ? -3.198 -7.593 12.342 1.00 92.31 100 GLY A C 1
ATOM 720 O O . GLY A 1 100 ? -3.259 -8.524 13.170 1.00 92.31 100 GLY A O 1
ATOM 721 N N . ASP A 1 101 ? -4.011 -6.538 12.436 1.00 89.06 101 ASP A N 1
ATOM 722 C CA . ASP A 1 101 ? -5.124 -6.468 13.373 1.00 89.06 101 ASP A CA 1
ATOM 723 C C . ASP A 1 101 ? -6.432 -7.021 12.814 1.00 89.06 101 ASP A C 1
ATOM 725 O O . ASP A 1 101 ? -7.399 -7.169 13.561 1.00 89.06 101 ASP A O 1
ATOM 729 N N . GLY A 1 102 ? -6.473 -7.491 11.576 1.00 87.88 102 GLY A N 1
ATOM 730 C CA . GLY A 1 102 ? -7.631 -8.147 10.981 1.00 87.88 102 GLY A CA 1
ATOM 731 C C . GLY A 1 102 ? -8.713 -7.182 10.510 1.00 87.88 102 GLY A C 1
ATOM 732 O O . GLY A 1 102 ? -9.787 -7.651 10.110 1.00 87.88 102 GLY A O 1
ATOM 733 N N . VAL A 1 103 ? -8.484 -5.871 10.582 1.00 88.44 103 VAL A N 1
ATOM 734 C CA . VAL A 1 103 ? -9.256 -4.859 9.867 1.00 88.44 103 VAL A CA 1
ATOM 735 C C . VAL A 1 103 ? -8.480 -4.502 8.607 1.00 88.44 103 VAL A C 1
ATOM 737 O O . VAL A 1 103 ? -7.374 -4.009 8.689 1.00 88.44 103 VAL A O 1
ATOM 740 N N . ARG A 1 104 ? -9.091 -4.703 7.437 1.00 91.56 104 ARG A N 1
ATOM 741 C CA . ARG A 1 104 ? -8.451 -4.324 6.172 1.00 91.56 104 ARG A CA 1
ATOM 742 C C . ARG A 1 104 ? -8.136 -2.838 6.105 1.00 91.56 104 ARG A C 1
ATOM 744 O O . ARG A 1 104 ? -8.970 -2.035 6.530 1.00 91.56 104 ARG A O 1
ATOM 751 N N . ASP A 1 105 ? -7.057 -2.503 5.420 1.00 94.50 105 ASP A N 1
ATOM 752 C CA . ASP A 1 105 ? -6.522 -1.152 5.259 1.00 94.50 105 ASP A CA 1
ATOM 753 C C . ASP A 1 105 ? -7.565 -0.115 4.813 1.00 94.50 105 ASP A C 1
ATOM 755 O O . ASP A 1 105 ? -7.747 0.919 5.460 1.00 94.50 105 ASP A O 1
ATOM 759 N N . ASN A 1 106 ? -8.377 -0.416 3.793 1.00 93.31 106 ASN A N 1
ATOM 760 C CA . ASN A 1 106 ? -9.450 0.484 3.325 1.00 93.31 106 ASN A CA 1
ATOM 761 C C . ASN A 1 106 ? -10.560 0.744 4.354 1.00 93.31 106 ASN A C 1
ATOM 763 O O . ASN A 1 106 ? -11.391 1.643 4.165 1.00 93.31 106 ASN A O 1
ATOM 767 N N . LEU A 1 107 ? -10.628 -0.058 5.412 1.00 90.50 107 LEU A N 1
ATOM 768 C CA . LEU A 1 107 ? -11.586 0.045 6.507 1.00 90.50 107 LEU A CA 1
ATOM 769 C C . LEU A 1 107 ? -10.916 0.393 7.840 1.00 90.50 107 LEU A C 1
ATOM 771 O O . LEU A 1 107 ? -11.633 0.537 8.840 1.00 90.50 107 LEU A O 1
ATOM 775 N N . ASP A 1 108 ? -9.594 0.548 7.865 1.00 91.75 108 ASP A N 1
ATOM 776 C CA . ASP A 1 108 ? -8.839 0.890 9.057 1.00 91.75 108 ASP A CA 1
ATOM 777 C C . ASP A 1 108 ? -8.518 2.392 9.112 1.00 91.75 108 ASP A C 1
ATOM 779 O O . ASP A 1 108 ? -8.082 3.039 8.159 1.00 91.75 108 ASP A O 1
ATOM 783 N N . LEU A 1 109 ? -8.773 2.989 10.274 1.00 91.12 109 LEU A N 1
ATOM 784 C CA . LEU A 1 109 ? -8.365 4.353 10.583 1.00 91.12 109 LEU A CA 1
ATOM 785 C C . LEU A 1 109 ? -6.861 4.468 10.858 1.00 91.12 109 LEU A C 1
ATOM 787 O O . LEU A 1 109 ? -6.331 5.587 10.835 1.00 91.12 109 LEU A O 1
ATOM 791 N N . SER A 1 110 ? -6.195 3.356 11.161 1.00 91.69 110 SER A N 1
ATOM 792 C CA . SER A 1 110 ? -4.772 3.285 11.478 1.00 91.69 110 SER A CA 1
ATOM 793 C C . SER A 1 110 ? -4.064 2.084 10.829 1.00 91.69 110 SER A C 1
ATOM 795 O O . SER A 1 110 ? -3.442 1.337 11.572 1.00 91.69 110 SER A O 1
ATOM 797 N N . PRO A 1 111 ? -4.024 1.981 9.483 1.00 94.31 111 PRO A N 1
ATOM 798 C CA . PRO A 1 111 ? -3.578 0.761 8.791 1.00 94.31 111 PRO A CA 1
ATOM 799 C C . PRO A 1 111 ? -2.175 0.260 9.171 1.00 94.31 111 PRO A C 1
ATOM 801 O O . PRO A 1 111 ? -1.900 -0.926 9.173 1.00 94.31 111 PRO A O 1
ATOM 804 N N . TYR A 1 112 ? -1.275 1.167 9.566 1.00 94.25 112 TYR A N 1
ATOM 805 C CA . TYR A 1 112 ? 0.105 0.837 9.949 1.00 94.25 112 TYR A CA 1
ATOM 806 C C . TYR A 1 112 ? 0.321 0.688 11.468 1.00 94.25 112 TYR A C 1
ATOM 808 O O . TYR A 1 112 ? 1.466 0.704 11.936 1.00 94.25 112 TYR A O 1
ATOM 816 N N . ALA A 1 113 ? -0.729 0.706 12.300 1.00 90.81 113 ALA A N 1
ATOM 817 C CA . ALA A 1 113 ? -0.545 0.778 13.747 1.00 90.81 113 ALA A CA 1
ATOM 818 C C . ALA A 1 1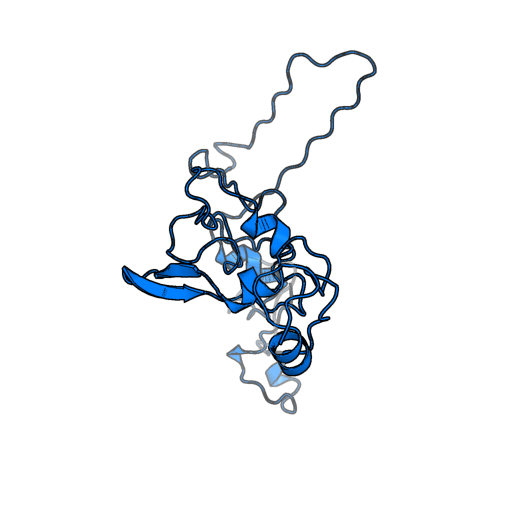13 ? -1.713 0.250 14.590 1.00 90.81 113 ALA A C 1
ATOM 820 O O . ALA A 1 113 ? -2.600 1.002 15.002 1.00 90.81 113 ALA A O 1
ATOM 821 N N . SER A 1 114 ? -1.542 -0.970 15.102 1.00 86.19 114 SER A N 1
ATOM 822 C CA . SER A 1 114 ? -2.492 -1.565 16.036 1.00 86.19 114 SER A CA 1
ATOM 823 C C . SER A 1 114 ? -2.037 -1.502 17.491 1.00 86.19 114 SER A C 1
ATOM 825 O O . SER A 1 114 ? -0.861 -1.616 17.865 1.00 86.19 114 SER A O 1
ATOM 827 N N . THR A 1 115 ? -3.007 -1.362 18.400 1.00 79.12 115 THR A N 1
ATOM 828 C CA . THR A 1 115 ? -2.732 -1.418 19.843 1.00 79.12 115 THR A CA 1
ATOM 829 C C . THR A 1 115 ? -2.594 -2.875 20.296 1.00 79.12 115 THR A C 1
ATOM 831 O O . THR A 1 115 ? -3.499 -3.445 20.904 1.00 79.12 115 THR A O 1
ATOM 834 N N . LYS A 1 116 ? -1.423 -3.486 20.066 1.00 68.19 116 LYS A N 1
ATOM 835 C CA . LYS A 1 116 ? -1.180 -4.914 20.371 1.00 68.19 116 LYS A CA 1
ATOM 836 C C . LYS A 1 116 ? -1.222 -5.268 21.873 1.00 68.19 116 LYS A C 1
ATOM 838 O O . LYS A 1 116 ? -1.382 -6.432 22.226 1.00 68.19 116 LYS A O 1
ATOM 843 N N . THR A 1 117 ? -1.064 -4.298 22.790 1.00 60.25 117 THR A N 1
ATOM 844 C CA . THR A 1 117 ? -0.717 -4.592 24.208 1.00 60.25 117 THR A CA 1
ATOM 845 C C . THR A 1 117 ? -1.633 -3.981 25.283 1.00 60.25 117 THR A C 1
ATOM 847 O O . THR A 1 117 ? -1.353 -4.135 26.471 1.00 60.25 117 THR A O 1
ATOM 850 N N . VAL A 1 118 ? -2.752 -3.321 24.958 1.00 58.09 118 VAL A N 1
ATOM 851 C CA . VAL A 1 118 ? -3.560 -2.652 26.001 1.00 58.09 118 VAL A CA 1
ATOM 852 C C . VAL A 1 118 ? -5.037 -3.035 25.936 1.00 58.09 118 VAL A C 1
ATOM 854 O O . VAL A 1 118 ? -5.842 -2.371 25.305 1.00 58.09 118 VAL A O 1
ATOM 857 N N . ALA A 1 119 ? -5.346 -4.087 26.699 1.00 65.38 119 ALA A N 1
ATOM 858 C CA . ALA A 1 119 ? -6.634 -4.405 27.316 1.00 65.38 119 ALA A CA 1
ATOM 859 C C . ALA A 1 119 ? -7.842 -4.597 26.384 1.00 65.38 119 ALA A C 1
ATOM 861 O O . ALA A 1 119 ? -8.456 -3.652 25.902 1.00 65.38 119 ALA A O 1
ATOM 862 N N . THR A 1 120 ? -8.306 -5.846 26.304 1.00 79.00 120 THR A N 1
ATOM 863 C CA . THR A 1 120 ? -9.716 -6.121 26.032 1.00 79.00 120 THR A CA 1
ATOM 864 C C . THR A 1 120 ? -10.584 -5.282 26.965 1.00 79.00 120 THR A C 1
ATOM 866 O O . THR A 1 120 ? -10.585 -5.491 28.184 1.00 79.00 120 THR A O 1
ATOM 869 N N . PHE A 1 121 ? -11.346 -4.356 26.393 1.00 84.50 121 PHE A N 1
ATOM 870 C CA . PHE A 1 121 ? -12.327 -3.612 27.161 1.00 84.50 121 PHE A CA 1
ATOM 871 C C . PHE A 1 121 ? -13.460 -4.545 27.579 1.00 84.50 121 PHE A C 1
ATOM 873 O O . PHE A 1 121 ? -13.970 -5.342 26.795 1.00 84.50 121 PHE A O 1
ATOM 880 N N . SER A 1 122 ? -13.832 -4.469 28.849 1.00 84.88 122 SER A N 1
ATOM 881 C CA . SER A 1 122 ? -14.910 -5.262 29.436 1.00 84.88 122 SER A CA 1
ATOM 882 C C . SER A 1 122 ? -15.598 -4.464 30.532 1.00 84.88 122 SER A C 1
ATOM 884 O O . SER A 1 122 ? -15.097 -3.423 30.955 1.00 84.88 122 SER A O 1
ATOM 886 N N . ASP A 1 123 ? -16.692 -4.987 31.075 1.00 86.19 123 ASP A N 1
ATOM 887 C CA . ASP A 1 123 ? -17.372 -4.369 32.219 1.00 86.19 123 ASP A CA 1
ATOM 888 C C . ASP A 1 123 ? -16.438 -4.173 33.430 1.00 86.19 123 ASP A C 1
ATOM 890 O O . ASP A 1 123 ? -16.571 -3.208 34.182 1.00 86.19 123 ASP A O 1
ATOM 894 N N . ASN A 1 124 ? -15.449 -5.059 33.596 1.00 87.94 124 ASN A N 1
ATOM 895 C CA . ASN A 1 124 ? -14.470 -4.998 34.684 1.00 87.94 124 ASN A CA 1
ATOM 896 C C . ASN A 1 124 ? -13.242 -4.131 34.348 1.00 87.94 124 ASN A C 1
ATOM 898 O O . ASN A 1 124 ? -12.458 -3.806 35.241 1.00 87.94 124 ASN A O 1
ATOM 902 N N . SER A 1 125 ? -13.053 -3.776 33.075 1.00 86.56 125 SER A N 1
ATOM 903 C CA . SER A 1 125 ? -11.955 -2.940 32.583 1.00 86.56 125 SER A CA 1
ATOM 904 C C . SER A 1 125 ? -12.450 -2.097 31.401 1.00 86.56 125 SER A C 1
ATOM 906 O O . SER A 1 125 ? -12.178 -2.426 30.247 1.00 86.56 125 SER A O 1
ATOM 908 N N . PRO A 1 126 ? -13.264 -1.056 31.656 1.00 86.69 126 PRO A N 1
ATOM 909 C CA . PRO A 1 126 ? -13.853 -0.264 30.585 1.00 86.69 126 PRO A CA 1
ATOM 910 C C . PRO A 1 126 ? -12.798 0.618 29.912 1.00 86.69 126 PRO A C 1
ATOM 912 O O . PRO A 1 126 ? -11.842 1.056 30.559 1.00 86.69 126 PRO A O 1
ATOM 915 N N . PHE A 1 127 ? -13.013 0.940 28.634 1.00 85.06 127 PHE A N 1
ATOM 916 C CA . PHE A 1 127 ? -12.242 1.969 27.937 1.00 85.06 127 PHE A CA 1
ATOM 917 C C . PHE A 1 127 ? -12.352 3.304 28.686 1.00 85.06 127 PHE A C 1
ATOM 919 O O . PHE A 1 127 ? -13.453 3.775 28.981 1.00 85.06 127 PHE A O 1
ATOM 926 N N . GLN A 1 128 ? -11.210 3.915 29.005 1.00 86.75 128 GLN A N 1
ATOM 927 C CA . GLN A 1 128 ? -11.144 5.207 29.686 1.00 86.75 128 GLN A CA 1
ATOM 928 C C . GLN A 1 128 ? -10.317 6.190 28.865 1.00 86.75 128 GLN A C 1
ATOM 930 O O . GLN A 1 128 ? -9.103 6.047 28.748 1.00 86.75 128 GLN A O 1
ATOM 935 N N . LEU A 1 129 ? -10.975 7.231 28.359 1.00 86.12 129 LEU A N 1
ATOM 936 C CA . LEU A 1 129 ? -10.329 8.349 27.682 1.00 86.12 129 LEU A CA 1
ATOM 937 C C . LEU A 1 129 ? -10.247 9.547 28.631 1.00 86.12 129 LEU A C 1
ATOM 939 O O . LEU A 1 129 ? -11.269 10.114 29.015 1.00 86.12 129 LEU A O 1
ATOM 943 N N . THR A 1 130 ? -9.029 9.954 28.990 1.00 89.31 130 THR A N 1
ATOM 944 C CA . THR A 1 130 ? -8.782 11.183 29.761 1.00 89.31 130 THR A CA 1
ATOM 945 C C . THR A 1 130 ? -8.022 12.182 28.898 1.00 89.31 130 THR A C 1
ATOM 947 O O . THR A 1 130 ? -6.902 11.907 28.481 1.00 89.31 130 THR A O 1
ATOM 950 N N . MET A 1 131 ? -8.618 13.350 28.649 1.00 88.75 131 MET A N 1
ATOM 951 C CA . MET A 1 131 ? -7.978 14.452 27.925 1.00 88.75 131 MET A CA 1
ATOM 952 C C . MET A 1 131 ? -7.488 15.508 28.916 1.00 88.75 131 MET A C 1
ATOM 954 O O . MET A 1 131 ? -8.289 16.095 29.643 1.00 88.75 131 MET A O 1
ATOM 958 N N . ASN A 1 132 ? -6.179 15.751 28.932 1.00 92.56 132 ASN A N 1
ATOM 959 C CA . ASN A 1 132 ? -5.543 16.771 29.766 1.00 92.56 132 ASN A CA 1
ATOM 960 C C . ASN A 1 132 ? -5.136 17.987 28.918 1.00 92.56 132 ASN A C 1
ATOM 962 O O . ASN A 1 132 ? -5.105 17.912 27.692 1.00 92.56 132 ASN A O 1
ATOM 966 N N . ASP A 1 133 ? -4.836 19.107 29.582 1.00 93.06 133 ASP A N 1
ATOM 967 C CA . ASP A 1 133 ? -4.221 20.302 28.977 1.00 93.06 133 ASP A CA 1
ATOM 968 C C . ASP A 1 133 ? -4.985 20.927 27.791 1.00 93.06 133 ASP A C 1
ATOM 970 O O . ASP A 1 133 ? -4.403 21.495 26.866 1.00 93.06 133 ASP A O 1
ATOM 974 N N . LEU A 1 134 ? -6.319 20.869 27.829 1.00 93.31 134 LEU A N 1
ATOM 975 C CA . LEU A 1 134 ? -7.170 21.496 26.819 1.00 93.31 134 LEU A CA 1
ATOM 976 C C . LEU A 1 134 ? -7.085 23.030 26.874 1.00 93.31 134 LEU A C 1
ATOM 978 O O . LEU A 1 134 ? -7.184 23.640 27.940 1.00 93.31 134 LEU A O 1
ATOM 982 N N . ALA A 1 135 ? -6.953 23.659 25.704 1.00 94.56 135 ALA A N 1
ATOM 983 C CA . ALA A 1 135 ? -6.915 25.112 25.564 1.00 94.56 135 ALA A CA 1
ATOM 984 C C . ALA A 1 135 ? -8.302 25.694 25.253 1.00 94.56 135 ALA A C 1
ATOM 986 O O . ALA A 1 135 ? -9.058 25.156 24.440 1.00 94.56 135 ALA A O 1
ATOM 987 N N . GLU A 1 136 ? -8.622 26.838 25.863 1.00 94.06 136 GLU A N 1
ATOM 988 C CA . GLU A 1 136 ? -9.883 27.542 25.619 1.00 94.06 136 GLU A CA 1
ATOM 989 C C . GLU A 1 136 ? -10.019 27.925 24.132 1.00 94.06 136 GLU A C 1
ATOM 991 O O . GLU A 1 136 ? -9.061 28.369 23.494 1.00 94.06 136 GLU A O 1
ATOM 996 N N . PHE A 1 137 ? -11.219 27.741 23.573 1.00 90.69 137 PHE A N 1
ATOM 997 C CA . PHE A 1 137 ? -11.550 28.022 22.168 1.00 90.69 137 PHE A CA 1
ATOM 998 C C . PHE A 1 137 ? -10.727 27.250 21.120 1.00 90.69 137 PHE A C 1
ATOM 1000 O O . PHE A 1 137 ? -10.660 27.666 19.959 1.00 90.69 137 PHE A O 1
ATOM 1007 N N . LYS A 1 138 ? -10.117 26.118 21.488 1.00 94.69 138 LYS A N 1
ATOM 1008 C CA . LYS A 1 138 ? -9.494 25.190 20.536 1.00 94.69 138 LYS A CA 1
ATOM 1009 C C . LYS A 1 138 ? -10.365 23.952 20.347 1.00 94.69 138 LYS A C 1
ATOM 1011 O O . LYS A 1 138 ? -10.827 23.353 21.312 1.00 94.69 138 LYS A O 1
ATOM 1016 N N . LEU A 1 139 ? -10.593 23.590 19.086 1.00 93.00 139 LEU A N 1
ATOM 1017 C CA . LEU A 1 139 ? -11.272 22.349 18.729 1.00 93.00 139 LEU A CA 1
ATOM 1018 C C . LEU A 1 139 ? -10.340 21.167 19.007 1.00 93.00 139 LEU A C 1
ATOM 1020 O O . LEU A 1 139 ? -9.168 21.213 18.637 1.00 93.00 139 LEU A O 1
ATOM 1024 N N . VAL A 1 140 ? -10.885 20.110 19.603 1.00 91.94 140 VAL A N 1
ATOM 1025 C CA . VAL A 1 140 ? -10.227 18.807 19.726 1.00 91.94 140 VAL A CA 1
ATOM 1026 C C . VAL A 1 140 ? -11.075 17.780 18.992 1.00 91.94 140 VAL A C 1
ATOM 1028 O O . VAL A 1 140 ? -12.272 17.671 19.256 1.00 91.94 140 VAL A O 1
ATOM 1031 N N . LYS A 1 141 ? -10.456 17.059 18.054 1.00 89.25 141 LYS A N 1
ATOM 1032 C CA . LYS A 1 141 ? -11.045 15.896 17.384 1.00 89.25 141 LYS A CA 1
ATOM 1033 C C . LYS A 1 141 ? -10.467 14.646 18.044 1.00 89.25 141 LYS A C 1
ATOM 1035 O O . LYS A 1 141 ? -9.258 14.576 18.242 1.00 89.25 141 LYS A O 1
ATOM 1040 N N . VAL A 1 142 ? -11.329 13.692 18.376 1.00 85.94 142 VAL A N 1
ATOM 1041 C CA . VAL A 1 142 ? -10.935 12.350 18.810 1.00 85.94 142 VAL A CA 1
ATOM 1042 C C . VA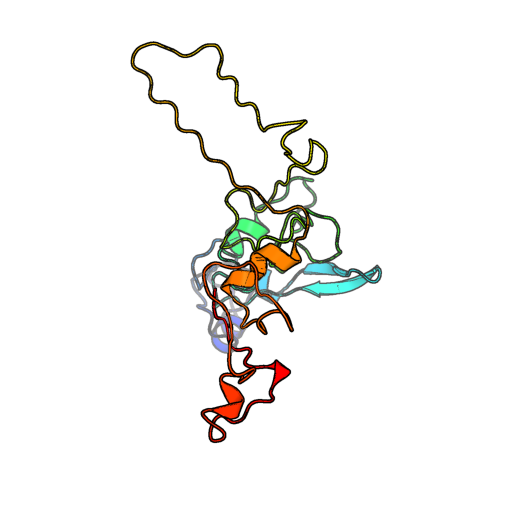L A 1 142 ? -11.684 11.355 17.942 1.00 85.94 142 VAL A C 1
ATOM 1044 O O . VAL A 1 142 ? -12.879 11.526 17.704 1.00 85.94 142 VAL A O 1
ATOM 1047 N N . GLU A 1 143 ? -10.968 10.345 17.480 1.00 84.88 143 GLU A N 1
ATOM 1048 C CA . GLU A 1 143 ? -11.474 9.266 16.647 1.00 84.88 143 GLU A CA 1
ATOM 1049 C C . GLU A 1 143 ? -10.836 7.969 17.145 1.00 84.88 143 GLU A C 1
ATOM 1051 O O . GLU A 1 143 ? -9.687 7.983 17.588 1.00 84.88 143 GLU A O 1
ATOM 1056 N N . PHE A 1 144 ? -11.607 6.889 17.180 1.00 81.75 144 PHE A N 1
ATOM 1057 C CA . PHE A 1 144 ? -11.149 5.585 17.643 1.00 81.75 144 PHE A CA 1
ATOM 1058 C C . PHE A 1 144 ? -11.908 4.491 16.899 1.00 81.75 144 PHE A C 1
ATOM 1060 O O . PHE A 1 144 ? -13.110 4.620 16.656 1.00 81.75 144 PHE A O 1
ATOM 1067 N N . GLN A 1 145 ? -11.202 3.409 16.599 1.00 85.19 145 GLN A N 1
ATOM 1068 C CA . GLN A 1 145 ? -11.748 2.161 16.090 1.00 85.19 145 GLN A CA 1
ATOM 1069 C C . GLN A 1 145 ? -11.602 1.096 17.170 1.00 85.19 145 GLN A C 1
ATOM 1071 O O . GLN A 1 145 ? -10.628 1.079 17.923 1.00 85.19 145 GLN A O 1
ATOM 1076 N N . PHE A 1 146 ? -12.611 0.239 17.296 1.00 81.31 146 PHE A N 1
ATOM 1077 C CA . PHE A 1 146 ? -12.566 -0.892 18.211 1.00 81.31 146 PHE A CA 1
ATOM 1078 C C . PHE A 1 146 ? -12.740 -2.174 17.423 1.00 81.31 146 PHE A C 1
ATOM 1080 O O . PHE A 1 146 ? -13.717 -2.325 16.690 1.00 81.31 146 PHE A O 1
ATOM 1087 N N . ARG A 1 147 ? -11.843 -3.123 17.673 1.00 81.25 147 ARG A N 1
ATOM 1088 C CA . ARG A 1 147 ? -11.971 -4.491 17.197 1.00 81.25 147 ARG A CA 1
ATOM 1089 C C . ARG A 1 147 ? -12.543 -5.397 18.294 1.00 81.25 147 ARG A C 1
ATOM 1091 O O . ARG A 1 147 ? -12.091 -5.320 19.442 1.00 81.25 147 ARG A O 1
ATOM 1098 N N . PRO A 1 148 ? -13.513 -6.275 17.988 1.00 81.88 148 PRO A N 1
ATOM 1099 C CA . PRO A 1 148 ? -13.913 -7.340 18.902 1.00 81.88 148 PRO A CA 1
ATOM 1100 C C . PRO A 1 148 ? -12.738 -8.270 19.246 1.00 81.88 148 PRO A C 1
ATOM 1102 O O . PRO A 1 148 ? -11.817 -8.449 18.459 1.00 81.88 148 PRO A O 1
ATOM 1105 N N . THR A 1 149 ? -12.783 -8.941 20.401 1.00 80.06 149 THR A N 1
ATOM 1106 C CA . THR A 1 149 ? -11.756 -9.949 20.739 1.00 80.06 149 THR A CA 1
ATOM 1107 C C . THR A 1 149 ? -11.781 -11.162 19.829 1.00 80.06 149 THR A C 1
ATOM 1109 O O . THR A 1 149 ? -10.756 -11.820 19.678 1.00 80.06 149 THR A O 1
ATOM 1112 N N . ASN A 1 150 ? -12.955 -11.487 19.283 1.00 80.06 150 ASN A N 1
ATOM 1113 C CA . ASN A 1 150 ? -13.076 -12.469 18.224 1.00 80.06 150 ASN A CA 1
ATOM 1114 C C . ASN A 1 150 ? -13.073 -11.737 16.871 1.00 80.06 150 ASN A C 1
ATOM 1116 O O . ASN A 1 150 ? -14.098 -11.131 16.545 1.00 80.06 150 ASN A O 1
ATOM 1120 N N . PRO A 1 151 ? -11.974 -11.773 16.097 1.00 74.50 151 PRO A N 1
ATOM 1121 C CA . PRO A 1 151 ? -11.908 -11.108 14.798 1.00 74.50 151 PRO A CA 1
ATOM 1122 C C . PRO A 1 151 ? -12.934 -11.645 13.800 1.00 74.50 151 PRO A C 1
ATOM 1124 O O . PRO A 1 151 ? -13.405 -10.880 12.967 1.00 74.50 151 PRO A O 1
ATOM 1127 N N . ASP A 1 152 ? -13.394 -12.894 13.943 1.00 73.75 152 ASP A N 1
ATOM 1128 C CA . ASP A 1 152 ? -14.466 -13.440 13.098 1.00 73.75 152 ASP A CA 1
ATOM 1129 C C . ASP A 1 152 ? -15.747 -12.590 13.173 1.00 73.75 152 ASP A C 1
ATOM 1131 O O . ASP A 1 152 ? -16.536 -12.554 12.230 1.00 73.75 152 ASP A O 1
ATOM 1135 N N . HIS A 1 153 ? -15.953 -11.867 14.283 1.00 77.12 153 HIS A N 1
ATOM 1136 C CA . HIS A 1 153 ? -17.109 -10.990 14.460 1.00 77.12 153 HIS A CA 1
ATOM 1137 C C . HIS A 1 153 ? -17.031 -9.703 13.626 1.00 77.12 153 HIS A C 1
ATOM 1139 O O . HIS A 1 153 ? -18.072 -9.080 13.421 1.00 77.12 153 HIS A O 1
ATOM 1145 N N . LEU A 1 154 ? -15.852 -9.291 13.136 1.00 72.62 154 LEU A N 1
ATOM 1146 C CA . LEU A 1 154 ? -15.732 -8.153 12.211 1.00 72.62 154 LEU A CA 1
ATOM 1147 C C . LEU A 1 154 ? -16.511 -8.407 10.918 1.00 72.62 154 LEU A C 1
ATOM 1149 O O . LEU A 1 154 ? -17.139 -7.505 10.370 1.00 72.62 154 LEU A O 1
ATOM 1153 N N . TRP A 1 155 ? -16.523 -9.662 10.476 1.00 66.31 155 TRP A N 1
ATOM 1154 C CA . TRP A 1 155 ? -17.106 -10.074 9.206 1.00 66.31 155 TRP A CA 1
ATOM 1155 C C . TRP A 1 155 ? -18.566 -10.512 9.332 1.00 66.31 155 TRP A C 1
ATOM 1157 O O . TRP A 1 155 ? -19.189 -10.860 8.336 1.00 66.31 155 TRP A O 1
ATOM 1167 N N . TYR A 1 156 ? -19.156 -10.487 10.532 1.00 66.69 156 TYR A N 1
ATOM 1168 C CA . TYR A 1 156 ? -20.546 -10.920 10.738 1.00 66.69 156 TYR A CA 1
ATOM 1169 C C . TYR A 1 156 ? -21.559 -10.111 9.924 1.00 66.69 156 TYR A C 1
ATOM 1171 O O . TYR A 1 156 ? -22.546 -10.678 9.475 1.00 66.69 156 TYR A O 1
ATOM 1179 N N . THR A 1 157 ? -21.298 -8.829 9.666 1.00 56.16 157 THR A N 1
ATOM 1180 C CA . THR A 1 157 ? -22.140 -7.978 8.800 1.00 56.16 157 THR A CA 1
ATOM 1181 C C . THR A 1 157 ? -21.968 -8.272 7.305 1.00 56.16 157 THR A C 1
ATOM 1183 O O . THR A 1 157 ? -22.757 -7.829 6.472 1.00 56.16 157 THR A O 1
ATOM 1186 N N . GLN A 1 158 ? -20.921 -9.011 6.935 1.00 60.44 158 GLN A N 1
ATOM 1187 C CA . GLN A 1 158 ? -20.654 -9.427 5.556 1.00 60.44 158 GLN A CA 1
ATOM 1188 C C . GLN A 1 158 ? -21.021 -10.893 5.308 1.00 60.44 158 GLN A C 1
ATOM 1190 O O . GLN A 1 158 ? -21.062 -11.328 4.158 1.00 60.44 158 GLN A O 1
ATOM 1195 N N . ASN A 1 159 ? -21.339 -11.634 6.370 1.00 59.41 159 ASN A N 1
ATOM 1196 C CA . ASN A 1 159 ? -21.751 -13.024 6.306 1.00 59.41 159 ASN A CA 1
ATOM 1197 C C . ASN A 1 159 ? -23.275 -13.152 6.319 1.00 59.41 159 ASN A C 1
ATOM 1199 O O . ASN A 1 159 ? -23.996 -12.371 6.943 1.00 59.41 159 ASN A O 1
ATOM 1203 N N . VAL A 1 160 ? -23.757 -14.185 5.635 1.00 59.03 160 VAL A N 1
ATOM 1204 C CA . VAL A 1 160 ? -25.106 -14.701 5.846 1.00 59.03 160 VAL A CA 1
ATOM 1205 C C . VAL A 1 160 ? -24.973 -15.815 6.880 1.00 59.03 160 VAL A C 1
ATOM 1207 O O . VAL A 1 160 ? -24.252 -16.782 6.649 1.00 59.03 160 VAL A O 1
ATOM 1210 N N . LEU A 1 161 ? -25.579 -15.628 8.049 1.00 65.12 161 LEU A N 1
ATOM 1211 C CA . LEU A 1 161 ? -25.457 -16.531 9.190 1.00 65.12 161 LEU A CA 1
ATOM 1212 C C . LEU A 1 161 ? -26.709 -17.392 9.317 1.00 65.12 161 LEU A C 1
ATOM 1214 O O . LEU A 1 161 ? -27.818 -16.904 9.099 1.00 65.12 161 LEU A O 1
ATOM 1218 N N . ASP A 1 162 ? -26.517 -18.644 9.724 1.00 66.88 162 ASP A N 1
ATOM 1219 C CA . ASP A 1 162 ? -27.606 -19.495 10.197 1.00 66.88 162 ASP A CA 1
ATOM 1220 C C . ASP A 1 162 ? -28.041 -19.034 11.594 1.00 66.88 162 ASP A C 1
ATOM 1222 O O . ASP A 1 162 ? -27.216 -18.858 12.504 1.00 66.88 162 ASP A O 1
ATOM 1226 N N . TRP A 1 163 ? -29.343 -18.852 11.784 1.00 72.00 163 TRP A N 1
ATOM 1227 C CA . TRP A 1 163 ? -29.951 -18.588 13.073 1.00 72.00 163 TRP A CA 1
ATOM 1228 C C . TRP A 1 163 ? -29.616 -19.755 14.000 1.00 72.00 163 TRP A C 1
ATOM 1230 O O . TRP A 1 163 ? -29.770 -20.917 13.619 1.00 72.00 163 TRP A O 1
ATOM 1240 N N . PRO A 1 164 ? -29.155 -19.498 15.236 1.00 70.88 164 PRO A N 1
ATOM 1241 C CA . PRO A 1 164 ? -28.798 -20.578 16.137 1.00 70.88 164 PRO A CA 1
ATOM 1242 C C . PRO A 1 164 ? -29.969 -21.539 16.349 1.00 70.88 164 PRO A C 1
ATOM 1244 O O . PRO A 1 164 ? -31.030 -21.133 16.842 1.00 70.88 164 PRO A O 1
ATOM 1247 N N . ASP A 1 165 ? -29.744 -22.824 16.057 1.00 64.50 165 ASP A N 1
ATOM 1248 C CA . ASP A 1 165 ? -30.697 -23.892 16.341 1.00 64.50 165 ASP A CA 1
ATOM 1249 C C . ASP A 1 165 ? -31.137 -23.789 17.808 1.00 64.50 165 ASP A C 1
ATOM 1251 O O . ASP A 1 165 ? -30.374 -24.083 18.735 1.00 64.50 165 ASP A O 1
ATOM 1255 N N . ASN A 1 166 ? -32.405 -23.426 18.021 1.00 70.12 166 ASN A N 1
ATOM 1256 C CA . ASN A 1 166 ? -33.062 -23.258 19.325 1.00 70.12 166 ASN A CA 1
ATOM 1257 C C . ASN A 1 166 ? -32.867 -21.917 20.058 1.00 70.12 166 ASN A C 1
ATOM 1259 O O . ASN A 1 166 ? -33.114 -21.869 21.271 1.00 70.12 166 ASN A O 1
ATOM 1263 N N . ASP A 1 167 ? -32.528 -20.816 19.385 1.00 72.12 167 ASP A N 1
ATOM 1264 C CA . ASP A 1 167 ? -32.708 -19.501 20.010 1.00 72.12 167 ASP A CA 1
ATOM 1265 C C . ASP A 1 167 ? -34.207 -19.203 20.235 1.00 72.12 167 ASP A C 1
ATOM 1267 O O . ASP A 1 167 ? -35.005 -18.980 19.324 1.00 72.12 167 ASP A O 1
ATOM 1271 N N . ARG A 1 168 ? -34.603 -19.248 21.510 1.00 75.94 168 ARG A N 1
ATOM 1272 C CA . ARG A 1 168 ? -35.956 -18.939 22.009 1.00 75.94 168 ARG A CA 1
ATOM 1273 C C . ARG A 1 168 ? -35.963 -17.724 22.934 1.00 75.94 168 ARG A C 1
ATOM 1275 O O . ARG A 1 168 ? -36.972 -17.462 23.592 1.00 75.94 168 ARG A O 1
ATOM 1282 N N . GLN A 1 169 ? -34.828 -17.040 23.054 1.00 74.75 169 GLN A N 1
ATOM 1283 C CA . GLN A 1 169 ? -34.614 -15.956 24.013 1.00 74.75 169 GLN A CA 1
ATOM 1284 C C . GLN A 1 169 ? -34.379 -14.609 23.313 1.00 74.75 169 GLN A C 1
ATOM 1286 O O . GLN A 1 169 ? -34.565 -13.570 23.949 1.00 74.75 169 GLN A O 1
ATOM 1291 N N . GLY A 1 170 ? -34.043 -14.619 22.018 1.00 67.56 170 GLY A N 1
ATOM 1292 C CA . GLY A 1 170 ? -33.963 -13.442 21.156 1.00 67.56 170 GLY A CA 1
ATOM 1293 C C . GLY A 1 170 ? -35.309 -12.748 20.903 1.00 67.56 170 GLY A C 1
ATOM 1294 O O . GLY A 1 170 ? -36.384 -13.340 21.045 1.00 67.56 170 GLY A O 1
ATOM 1295 N N . GLN A 1 171 ? -35.243 -11.458 20.542 1.00 72.06 171 GLN A N 1
ATOM 1296 C CA . GLN A 1 171 ? -36.419 -10.649 20.169 1.00 72.06 171 GLN A CA 1
ATOM 1297 C C . GLN A 1 171 ? -36.935 -10.953 18.760 1.00 72.06 171 GLN A C 1
ATOM 1299 O O . GLN A 1 171 ? -38.112 -10.744 18.471 1.00 72.06 171 GLN A O 1
ATOM 1304 N N . ILE A 1 172 ? -36.050 -11.444 17.902 1.00 66.00 172 ILE A N 1
ATOM 1305 C CA . ILE A 1 172 ? -36.365 -12.070 16.624 1.00 66.00 172 ILE A CA 1
ATOM 1306 C C . ILE A 1 172 ? -36.024 -13.551 16.819 1.00 66.00 172 ILE A C 1
ATOM 1308 O O . ILE A 1 172 ? -35.131 -13.863 17.603 1.00 66.00 172 ILE A O 1
ATOM 1312 N N . GLN A 1 173 ? -36.810 -14.450 16.235 1.00 74.38 173 GLN A N 1
ATOM 1313 C CA . GLN A 1 173 ? -36.639 -15.896 16.364 1.00 74.38 173 GLN A CA 1
ATOM 1314 C C . GLN A 1 173 ? -36.951 -16.524 15.017 1.00 74.38 173 GLN A C 1
ATOM 1316 O O . GLN A 1 173 ? -38.002 -16.213 14.448 1.00 74.38 173 GLN A O 1
ATOM 1321 N N . ASP A 1 174 ? -36.098 -17.437 14.566 1.00 76.00 174 ASP A N 1
ATOM 1322 C CA . ASP A 1 174 ? -36.472 -18.361 13.509 1.00 76.00 174 ASP A CA 1
ATOM 1323 C C . ASP A 1 174 ? -37.400 -19.454 14.083 1.00 76.00 174 ASP A C 1
ATOM 1325 O O . ASP A 1 174 ? -37.098 -20.184 15.041 1.00 76.00 174 ASP A O 1
ATOM 1329 N N . ALA A 1 175 ? -38.622 -19.484 13.558 1.00 76.12 175 ALA A N 1
ATOM 1330 C CA . ALA A 1 175 ? -39.686 -20.359 14.023 1.00 76.12 175 ALA A CA 1
ATOM 1331 C C . ALA A 1 175 ? -39.856 -21.600 13.145 1.00 76.12 175 ALA A C 1
ATOM 1333 O O . ALA A 1 175 ? -40.394 -22.597 13.641 1.00 76.12 175 ALA A O 1
ATOM 1334 N N . ASP A 1 176 ? -39.452 -21.537 11.877 1.00 79.69 176 ASP A N 1
ATOM 1335 C CA . ASP A 1 176 ? -39.652 -22.612 10.909 1.00 79.69 176 ASP A CA 1
ATOM 1336 C C . ASP A 1 176 ? -38.366 -23.370 10.568 1.00 79.69 176 ASP A C 1
ATOM 1338 O O . ASP A 1 176 ? -38.476 -24.493 10.068 1.00 79.69 176 ASP A O 1
ATOM 1342 N N . GLY A 1 177 ? -37.194 -22.858 10.960 1.00 75.56 177 GLY A N 1
ATOM 1343 C CA . GLY A 1 177 ? -35.923 -23.550 10.744 1.00 75.56 177 GLY A CA 1
ATOM 1344 C C . GLY A 1 177 ? -35.480 -23.497 9.286 1.00 75.56 177 GLY A C 1
ATOM 1345 O O . GLY A 1 177 ? -34.712 -24.364 8.870 1.00 75.56 177 GLY A O 1
ATOM 1346 N N . ALA A 1 178 ? -36.066 -22.601 8.484 1.00 77.12 178 ALA A N 1
ATOM 1347 C CA . ALA A 1 178 ? -35.866 -22.555 7.047 1.00 77.12 178 ALA A CA 1
ATOM 1348 C C . ALA A 1 178 ? -34.816 -21.503 6.684 1.00 77.12 178 ALA A C 1
ATOM 1350 O O . ALA A 1 178 ? -34.957 -20.320 6.981 1.00 77.12 178 ALA A O 1
ATOM 1351 N N . THR A 1 179 ? -33.799 -21.929 5.944 1.00 72.31 179 THR A N 1
ATOM 1352 C CA . THR A 1 179 ? -32.797 -21.030 5.362 1.00 72.31 179 THR A CA 1
ATOM 1353 C C . THR A 1 179 ? -33.362 -20.271 4.160 1.00 72.31 179 THR A C 1
ATOM 1355 O O . THR A 1 179 ? -34.353 -20.687 3.548 1.00 72.31 179 THR A O 1
ATOM 1358 N N . PHE A 1 180 ? -32.707 -19.190 3.719 1.00 71.44 180 PHE A N 1
ATOM 1359 C CA . PHE A 1 180 ? -33.075 -18.550 2.446 1.00 71.44 180 PHE A CA 1
ATOM 1360 C C . PHE A 1 180 ? -32.976 -19.527 1.255 1.00 71.44 180 PHE A C 1
ATOM 1362 O O . PHE A 1 180 ? -33.721 -19.383 0.283 1.00 71.44 180 PHE A O 1
ATOM 1369 N N . TYR A 1 181 ? -32.116 -20.551 1.341 1.00 69.94 181 TYR A N 1
ATOM 1370 C CA . TYR A 1 181 ? -32.041 -21.643 0.364 1.00 69.94 181 TYR A CA 1
ATOM 1371 C C . TYR A 1 181 ? -33.307 -22.519 0.335 1.00 69.94 181 TYR A C 1
ATOM 1373 O O . TYR A 1 181 ? -33.761 -22.912 -0.742 1.00 69.94 181 TYR A O 1
ATOM 1381 N N . ASP A 1 182 ? -33.921 -22.796 1.489 1.00 74.31 182 ASP A N 1
ATOM 1382 C CA . ASP A 1 182 ? -35.152 -23.596 1.565 1.00 74.31 182 ASP A CA 1
ATOM 1383 C C . ASP A 1 182 ? -36.353 -22.891 0.912 1.00 74.31 182 ASP A C 1
ATOM 1385 O O . ASP A 1 182 ? -37.299 -23.543 0.455 1.00 74.31 182 ASP A O 1
ATOM 1389 N N . VAL A 1 183 ? -36.303 -21.556 0.832 1.00 74.81 183 VAL A N 1
ATOM 1390 C CA . VAL A 1 183 ? -37.358 -20.710 0.256 1.00 74.81 183 VAL A CA 1
ATOM 1391 C C . VAL A 1 183 ? -37.162 -20.474 -1.248 1.00 74.81 183 VAL A C 1
ATOM 1393 O O . VAL A 1 183 ? -38.154 -20.399 -1.979 1.00 74.81 183 VAL A O 1
ATOM 1396 N N . ASP A 1 184 ? -35.917 -20.398 -1.735 1.00 72.25 184 ASP A N 1
ATOM 1397 C CA . ASP A 1 184 ? -35.599 -20.228 -3.159 1.00 72.25 184 ASP A CA 1
ATOM 1398 C C . ASP A 1 184 ? -34.449 -21.138 -3.627 1.00 72.25 184 ASP A C 1
ATOM 1400 O O . ASP A 1 184 ? -33.269 -20.789 -3.614 1.00 72.25 184 ASP A O 1
ATOM 1404 N N . ASN A 1 185 ? -34.829 -22.309 -4.142 1.00 66.56 185 ASN A N 1
ATOM 1405 C CA . ASN A 1 185 ? -33.914 -23.312 -4.687 1.00 66.56 185 ASN A CA 1
ATOM 1406 C C . ASN A 1 185 ? -33.394 -23.002 -6.104 1.00 66.56 185 ASN A C 1
ATOM 1408 O O . ASN A 1 185 ? -32.732 -23.848 -6.713 1.00 66.56 185 ASN A O 1
ATOM 1412 N N . THR A 1 186 ? -33.721 -21.831 -6.665 1.00 68.12 186 THR A N 1
ATOM 1413 C CA . THR A 1 186 ? -33.179 -21.384 -7.958 1.00 68.12 186 THR A CA 1
ATOM 1414 C C . THR A 1 186 ? -31.848 -20.650 -7.813 1.00 68.12 186 THR A C 1
ATOM 1416 O O . THR A 1 186 ? -31.137 -20.460 -8.805 1.00 68.12 186 THR A O 1
ATOM 1419 N N . LEU A 1 187 ? -31.477 -20.296 -6.581 1.00 60.00 187 LEU A N 1
ATOM 1420 C CA . LEU A 1 187 ? -30.159 -19.790 -6.232 1.00 60.00 187 LEU A CA 1
ATOM 1421 C C . LEU A 1 187 ? -29.151 -20.945 -6.339 1.00 60.00 187 LEU A C 1
ATOM 1423 O O . LEU A 1 187 ? -29.290 -21.975 -5.684 1.00 60.00 187 LEU A O 1
ATOM 1427 N N . ALA A 1 188 ? -28.150 -20.807 -7.212 1.00 57.31 188 ALA A N 1
ATOM 1428 C CA . ALA A 1 188 ? -27.100 -21.806 -7.427 1.00 57.31 188 ALA A CA 1
ATOM 1429 C C . ALA A 1 188 ? -26.091 -21.808 -6.262 1.00 57.31 188 ALA A C 1
ATOM 1431 O O . ALA A 1 188 ? -24.934 -21.441 -6.443 1.00 57.31 188 ALA A O 1
ATOM 1432 N N . MET A 1 189 ? -26.553 -22.138 -5.057 1.00 60.38 189 MET A N 1
ATOM 1433 C CA . MET A 1 189 ? -25.811 -21.988 -3.802 1.00 60.38 189 MET A CA 1
ATOM 1434 C C . MET A 1 189 ? -26.149 -23.146 -2.855 1.00 60.38 189 MET A C 1
ATOM 1436 O O . MET A 1 189 ? -27.212 -23.749 -2.981 1.00 60.38 189 MET A O 1
ATOM 1440 N N . SER A 1 190 ? -25.242 -23.512 -1.950 1.00 59.31 190 SER A N 1
ATOM 1441 C CA . SER A 1 190 ? -25.479 -24.546 -0.937 1.00 59.31 190 SER A CA 1
ATOM 1442 C C . SER A 1 190 ? -26.122 -23.952 0.329 1.00 59.31 190 SER A C 1
ATOM 1444 O O . SER A 1 190 ? -26.022 -22.745 0.540 1.00 59.31 190 SER A O 1
ATOM 1446 N N . PRO A 1 191 ? -26.759 -24.764 1.199 1.00 51.59 191 PRO A N 1
ATOM 1447 C CA . PRO A 1 191 ? -27.350 -24.283 2.455 1.00 51.59 191 PRO A CA 1
ATOM 1448 C C . PRO A 1 191 ? -26.373 -23.499 3.346 1.00 51.59 191 PRO A C 1
ATOM 1450 O O . PRO A 1 191 ? -26.773 -22.535 3.979 1.00 51.59 191 PRO A O 1
ATOM 1453 N N . ASN A 1 192 ? -25.082 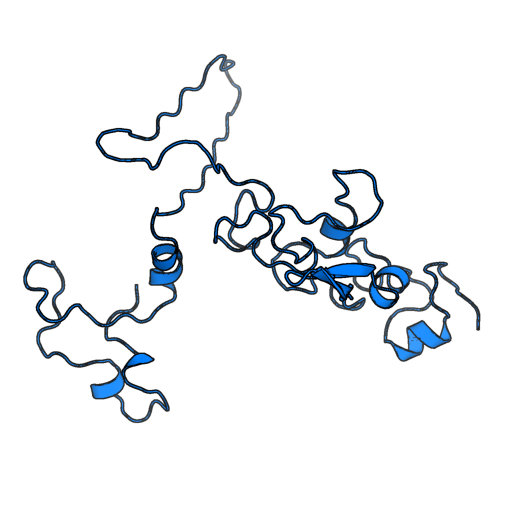-23.848 3.323 1.00 55.59 192 ASN A N 1
ATOM 1454 C CA . ASN A 1 192 ? -24.044 -23.162 4.102 1.00 55.59 192 ASN A CA 1
ATOM 1455 C C . ASN A 1 192 ? -23.624 -21.806 3.503 1.00 55.59 192 ASN A C 1
ATOM 1457 O O . ASN A 1 192 ? -22.871 -21.070 4.134 1.00 55.59 192 ASN A O 1
ATOM 1461 N N . ASP A 1 193 ? -24.051 -21.500 2.275 1.00 55.94 193 ASP A N 1
ATOM 1462 C CA . ASP A 1 193 ? -23.715 -20.252 1.583 1.00 55.94 193 ASP A CA 1
ATOM 1463 C C . ASP A 1 193 ? -24.786 -19.169 1.804 1.00 55.94 193 ASP A C 1
ATOM 1465 O O . ASP A 1 193 ? -24.612 -18.028 1.374 1.00 55.94 193 ASP A O 1
ATOM 1469 N N . ASN A 1 194 ? -25.925 -19.524 2.409 1.00 61.72 194 ASN A N 1
ATOM 1470 C CA . ASN A 1 194 ? -27.080 -18.645 2.521 1.00 61.72 194 ASN A CA 1
ATOM 1471 C C . ASN A 1 194 ? -27.899 -18.988 3.771 1.00 61.72 194 ASN A C 1
ATOM 1473 O O . ASN A 1 194 ? -28.999 -19.538 3.663 1.00 61.72 194 ASN A O 1
ATOM 1477 N N . GLY A 1 195 ? -27.351 -18.660 4.945 1.00 60.19 195 GLY A N 1
ATOM 1478 C CA . GLY A 1 195 ? -28.116 -18.691 6.191 1.00 60.19 195 GLY A CA 1
ATOM 1479 C C . GLY A 1 195 ? -29.374 -17.819 6.139 1.00 60.19 195 GLY A C 1
ATOM 1480 O O . GLY A 1 195 ? -29.654 -17.154 5.150 1.00 60.19 195 GLY A O 1
ATOM 1481 N N . ASP A 1 196 ? -30.201 -17.834 7.168 1.00 67.00 196 ASP A N 1
ATOM 1482 C CA . ASP A 1 196 ? -31.480 -17.110 7.233 1.00 67.00 196 ASP A CA 1
ATOM 1483 C C . ASP A 1 196 ? -31.367 -15.695 7.831 1.00 67.00 196 ASP A C 1
ATOM 1485 O O . ASP A 1 196 ? -32.354 -14.951 7.876 1.00 67.00 196 ASP A O 1
ATOM 1489 N N . VAL A 1 197 ? -30.165 -15.275 8.242 1.00 66.00 197 VAL A N 1
ATOM 1490 C CA . VAL A 1 197 ? -29.894 -13.929 8.761 1.00 66.00 197 VAL A CA 1
ATOM 1491 C C . VAL A 1 197 ? -28.806 -13.238 7.957 1.00 66.00 197 VAL A C 1
ATOM 1493 O O . VAL A 1 197 ? -27.703 -13.750 7.788 1.00 66.00 197 VAL A O 1
ATOM 1496 N N . ARG A 1 198 ? -29.083 -12.002 7.540 1.00 54.53 198 ARG A N 1
ATOM 1497 C CA . ARG A 1 198 ? -28.064 -11.055 7.079 1.00 54.53 198 ARG A CA 1
ATOM 1498 C C . ARG A 1 198 ? -28.013 -9.895 8.070 1.00 54.53 198 ARG A C 1
ATOM 1500 O O . ARG A 1 198 ? -29.033 -9.224 8.247 1.00 54.53 198 ARG A O 1
ATOM 1507 N N . LEU A 1 199 ? -26.877 -9.727 8.748 1.00 56.41 199 LEU A N 1
ATOM 1508 C CA . LEU A 1 199 ? -26.649 -8.654 9.726 1.00 56.41 199 LEU A CA 1
ATOM 1509 C C . LEU A 1 199 ? -26.257 -7.339 9.052 1.00 56.41 199 LEU A C 1
ATOM 1511 O O . LEU A 1 199 ? -25.507 -7.385 8.055 1.00 56.41 199 LEU A O 1
#

Radius of gyration: 24.04 Å; chains: 1; bounding box: 56×53×63 Å

Foldseek 3Di:
DPQQCPLQDHCVRCVVLVHHSNDQQRCPLQRGQNDQVVFDFFQALV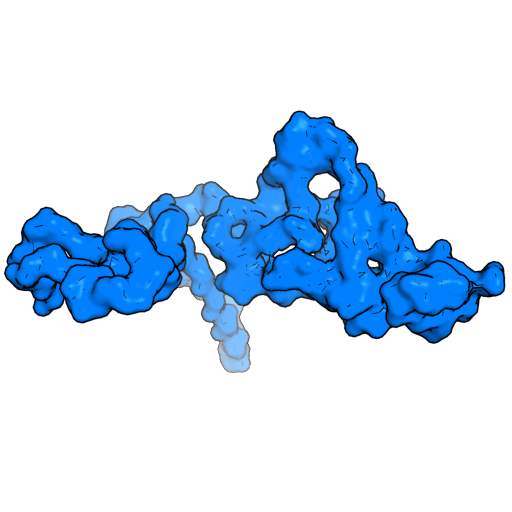RDTDGHHARSNDQQRLPLQRGLNVQQPDDVPPPSGGDQLCPNRQGPSNDQQSNPPLQGNNRDPCSNDDPPDDDDADPVRHDDDDDPDDDPPDDDDDDDDDAHPPSVVVCLLVAQDAFPDDPPPDPDDDDPSDWPCNVDVVPPDDSRRTHNDRD